Protein AF-A0A1I3QNR9-F1 (afdb_monomer)

Solvent-accessible surface area (backbone atoms only — not comparable to full-atom values): 9674 Å² total; per-residue (Å²): 134,55,74,65,60,53,55,52,53,51,50,52,41,23,50,50,16,34,53,52,45,51,54,49,52,55,48,51,55,48,36,65,74,70,59,62,66,66,67,66,49,54,52,50,51,50,49,49,50,51,53,52,49,49,52,54,50,52,52,32,43,72,73,54,79,55,57,89,56,69,65,58,60,53,37,25,52,48,22,31,51,53,28,60,76,66,42,42,66,57,51,53,50,51,51,51,49,53,53,49,51,51,53,49,51,52,51,51,50,53,49,48,50,41,58,68,50,52,50,55,52,53,50,52,52,50,52,53,52,51,53,51,52,49,52,50,49,64,59,47,52,59,54,53,56,66,48,45,63,60,54,62,69,47,47,65,58,56,54,52,51,52,56,50,53,52,52,51,52,51,53,50,56,54,58,66,73,76,112

InterPro domains:
  IPR019074 Spore cortex biosynthesis protein, YabQ [PF09578] (10-88)
  IPR019074 Spore cortex biosynthesis protein, YabQ [TIGR02893] (3-89)

pLDDT: mean 79.52, std 7.7, range [51.72, 92.0]

Foldseek 3Di:
DDPVVVVVLLVVLLVVLLVLLLVVLLVVLVCVVVVDDDPVVVVVVVVSVVVVVVSLQVSCCVPPNNDDDVVSVVSSVVSNVCCVVPVSVVSNVVSVVVVVVVVVVVVVVVVCCCVVPVVVVVVVVVVVVVVVVVVVCVVVVVVVVVCVVVVVVCVVVVVVVVVVVVVVVVVVVVVVVVD

Organism: NCBI:txid46223

Structure (mmCIF, N/CA/C/O backbone):
data_AF-A0A1I3QNR9-F1
#
_entry.id   AF-A0A1I3QNR9-F1
#
loop_
_atom_site.group_PDB
_atom_site.id
_atom_site.type_symbol
_atom_site.label_atom_id
_atom_site.label_alt_id
_atom_site.label_comp_id
_atom_site.label_asym_id
_atom_site.label_entity_id
_atom_site.label_seq_id
_atom_site.pdbx_PDB_ins_code
_atom_site.Cartn_x
_atom_site.Cartn_y
_atom_site.Cartn_z
_atom_site.occupancy
_atom_site.B_iso_or_equiv
_atom_site.auth_seq_id
_atom_site.auth_comp_id
_atom_site.auth_asym_id
_atom_site.auth_atom_id
_atom_site.pdbx_PDB_model_num
ATOM 1 N N . MET A 1 1 ? -24.776 -11.406 36.601 1.00 54.59 1 MET A N 1
ATOM 2 C CA . MET A 1 1 ? -23.542 -10.922 35.942 1.00 54.59 1 MET A CA 1
ATOM 3 C C . MET A 1 1 ? -22.529 -10.602 37.026 1.00 54.59 1 MET A C 1
ATOM 5 O O . MET A 1 1 ? -22.859 -9.830 37.917 1.00 54.59 1 MET A O 1
ATOM 9 N N . THR A 1 2 ? -21.358 -11.239 37.019 1.00 74.44 2 THR A N 1
ATOM 10 C CA . THR A 1 2 ? -20.273 -10.960 37.978 1.00 74.44 2 THR A CA 1
ATOM 11 C C . THR A 1 2 ? -19.532 -9.680 37.569 1.00 74.44 2 THR A C 1
ATOM 13 O O . THR A 1 2 ? -19.451 -9.369 36.379 1.00 74.44 2 THR A O 1
ATOM 16 N N . LEU A 1 3 ? -18.963 -8.931 38.521 1.00 76.56 3 LEU A N 1
ATOM 17 C CA . LEU A 1 3 ? -18.209 -7.690 38.240 1.00 76.56 3 LEU A CA 1
ATOM 18 C C . LEU A 1 3 ? -17.094 -7.891 37.199 1.00 76.56 3 LEU A C 1
ATOM 20 O O . LEU A 1 3 ? -16.847 -7.021 36.368 1.00 76.56 3 LEU A O 1
ATOM 24 N N . GLN A 1 4 ? -16.479 -9.075 37.189 1.00 76.06 4 GLN A N 1
ATOM 25 C CA . GLN A 1 4 ? -15.468 -9.459 36.204 1.00 76.06 4 GLN A CA 1
ATOM 26 C C . GLN A 1 4 ? -16.019 -9.480 34.773 1.00 76.06 4 GLN A C 1
ATOM 28 O O . GLN A 1 4 ? -15.393 -8.929 33.871 1.00 76.06 4 GLN A O 1
ATOM 33 N N . THR A 1 5 ? -17.211 -10.053 34.558 1.00 76.62 5 THR A N 1
ATOM 34 C CA . THR A 1 5 ? -17.843 -10.057 33.227 1.00 76.62 5 THR A CA 1
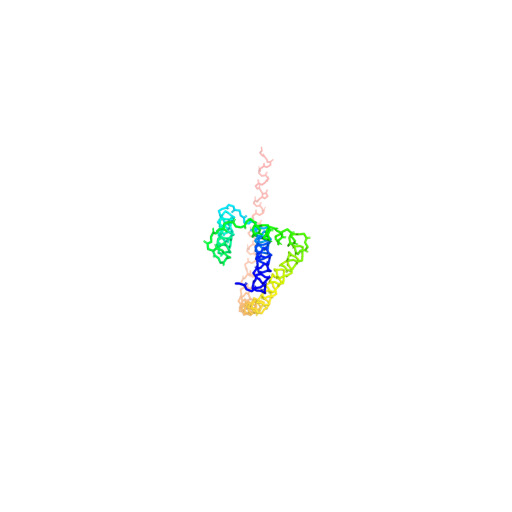ATOM 35 C C . THR A 1 5 ? -18.171 -8.645 32.746 1.00 76.62 5 THR A C 1
ATOM 37 O O . THR A 1 5 ? -17.913 -8.333 31.587 1.00 76.62 5 THR A O 1
ATOM 40 N N . GLN A 1 6 ? -18.634 -7.754 33.632 1.00 76.19 6 GLN A N 1
ATOM 41 C CA . GLN A 1 6 ? -18.867 -6.348 33.283 1.00 76.19 6 GLN A CA 1
ATOM 42 C C . GLN A 1 6 ? -17.576 -5.616 32.902 1.00 76.19 6 GLN A C 1
ATOM 44 O O . GLN A 1 6 ? -17.532 -4.977 31.850 1.00 76.19 6 GLN A O 1
ATOM 49 N N . ALA A 1 7 ? -16.512 -5.749 33.697 1.00 79.31 7 ALA A N 1
ATOM 50 C CA . ALA A 1 7 ? -15.222 -5.136 33.385 1.00 79.31 7 ALA A CA 1
ATOM 51 C C . ALA A 1 7 ? -14.676 -5.622 32.031 1.00 79.31 7 ALA A C 1
ATOM 53 O O . ALA A 1 7 ? -14.253 -4.817 31.202 1.00 79.31 7 ALA A O 1
ATOM 54 N N . PHE A 1 8 ? -14.772 -6.927 31.761 1.00 81.69 8 PHE A N 1
ATOM 55 C CA . PHE A 1 8 ? -14.333 -7.507 30.494 1.00 81.69 8 PHE A CA 1
ATOM 56 C C . PHE A 1 8 ? -15.155 -6.997 29.303 1.00 81.69 8 PHE A C 1
ATOM 58 O O . PHE A 1 8 ? -14.591 -6.611 28.281 1.00 81.69 8 PHE A O 1
ATOM 65 N N . THR A 1 9 ? -16.485 -6.913 29.444 1.00 79.69 9 THR A N 1
ATOM 66 C CA . THR A 1 9 ? -17.346 -6.341 28.395 1.00 79.69 9 THR A CA 1
ATOM 67 C C . THR A 1 9 ? -17.015 -4.877 28.104 1.00 79.69 9 THR A C 1
ATOM 69 O O . THR A 1 9 ? -17.019 -4.472 26.945 1.00 79.69 9 THR A O 1
ATOM 72 N N . MET A 1 10 ? -16.659 -4.095 29.126 1.00 77.12 10 MET A N 1
ATOM 73 C CA . MET A 1 10 ? -16.315 -2.681 28.973 1.00 77.12 10 MET A CA 1
ATOM 74 C C . MET A 1 10 ? -14.981 -2.493 28.235 1.00 77.12 10 MET A C 1
ATOM 76 O O . MET A 1 10 ? -14.880 -1.645 27.350 1.00 77.12 10 MET A O 1
ATOM 80 N N . ILE A 1 11 ? -13.984 -3.335 28.532 1.00 82.38 11 ILE A N 1
ATOM 81 C CA . ILE A 1 11 ? -12.702 -3.358 27.810 1.00 82.38 11 ILE A CA 1
ATOM 82 C C . ILE A 1 11 ? -12.911 -3.777 26.351 1.00 82.38 11 ILE A C 1
ATOM 84 O O . ILE A 1 11 ? -12.378 -3.135 25.450 1.00 82.38 11 ILE A O 1
ATOM 88 N N . LEU A 1 12 ? -13.725 -4.806 26.094 1.00 80.94 12 LEU A N 1
ATOM 89 C CA . LEU A 1 12 ? -14.055 -5.231 24.730 1.00 80.94 12 LEU A CA 1
ATOM 90 C C . LEU A 1 12 ? -14.741 -4.118 23.928 1.00 80.94 12 LEU A C 1
ATOM 92 O O . LEU A 1 12 ? -14.395 -3.899 22.768 1.00 80.94 12 LEU A O 1
ATOM 96 N N . MET A 1 13 ? -15.672 -3.384 24.545 1.00 80.12 13 MET A N 1
ATOM 97 C CA . MET A 1 13 ? -16.320 -2.225 23.922 1.00 80.12 13 MET A CA 1
ATOM 98 C C . MET A 1 13 ? -15.307 -1.131 23.580 1.00 80.12 13 MET A C 1
ATOM 100 O O . MET A 1 13 ? -15.318 -0.617 22.463 1.00 80.12 13 MET A O 1
ATOM 104 N N . PHE A 1 14 ? -14.388 -0.826 24.496 1.00 79.94 14 PHE A N 1
ATOM 105 C CA . PHE A 1 14 ? -13.308 0.123 24.245 1.00 79.94 14 PHE A CA 1
ATOM 106 C C . PHE A 1 14 ? -12.425 -0.339 23.075 1.00 79.94 14 PHE A C 1
ATOM 108 O O . PHE A 1 14 ? -12.281 0.396 22.100 1.00 79.94 14 PHE A O 1
ATOM 115 N N . CYS A 1 15 ? -11.931 -1.584 23.097 1.00 82.88 15 CYS A N 1
ATOM 116 C CA . CYS A 1 15 ? -11.123 -2.184 22.028 1.00 82.88 15 CYS A CA 1
ATOM 117 C C . CYS A 1 15 ? -11.838 -2.227 20.669 1.00 82.88 15 CYS A C 1
ATOM 119 O O . CYS A 1 15 ? -11.192 -2.059 19.635 1.00 82.88 15 CYS A O 1
ATOM 121 N N . SER A 1 16 ? -13.160 -2.407 20.646 1.00 78.75 16 SER A N 1
ATOM 122 C CA . SER A 1 16 ? -13.942 -2.358 19.405 1.00 78.75 16 SER A CA 1
ATOM 123 C C . SER A 1 16 ? -13.875 -0.982 18.726 1.00 78.75 16 SER A C 1
ATOM 125 O O . SER A 1 16 ? -13.789 -0.908 17.500 1.00 78.75 16 SER A O 1
ATOM 127 N N . GLY A 1 17 ? -13.793 0.099 19.513 1.00 81.06 17 GLY A N 1
ATOM 128 C CA . GLY A 1 17 ? -13.539 1.450 19.012 1.00 81.06 17 GLY A CA 1
ATOM 129 C C . GLY A 1 17 ? -12.153 1.591 18.370 1.00 81.06 17 GLY A C 1
ATOM 130 O O . GLY A 1 17 ? -12.033 2.209 17.315 1.00 81.06 17 GLY A O 1
ATOM 131 N N . PHE A 1 18 ? -11.119 0.947 18.930 1.00 80.81 18 PHE A N 1
ATOM 132 C CA . PHE A 1 18 ? -9.781 0.908 18.308 1.00 80.81 18 PHE A CA 1
ATOM 133 C C . PHE A 1 18 ? -9.797 0.157 16.980 1.00 80.81 18 PHE A C 1
ATOM 135 O O . PHE A 1 18 ? -9.211 0.622 16.007 1.00 80.81 18 PHE A O 1
ATOM 142 N N . LEU A 1 19 ? -10.476 -0.992 16.926 1.00 81.19 19 LEU A N 1
ATOM 143 C CA . LEU A 1 19 ? -10.614 -1.785 15.702 1.00 81.19 19 LEU A CA 1
ATOM 144 C C . LEU A 1 19 ? -11.296 -0.986 14.586 1.00 81.19 19 LEU A C 1
ATOM 146 O O . LEU A 1 19 ? -10.800 -0.975 13.461 1.00 81.19 19 LEU A O 1
ATOM 150 N N . LEU A 1 20 ? -12.382 -0.275 14.901 1.00 82.56 20 LEU A N 1
ATOM 151 C CA . LEU A 1 20 ? -13.062 0.607 13.948 1.00 82.56 20 LEU A CA 1
ATOM 152 C C . LEU A 1 20 ? -12.139 1.721 13.437 1.00 82.56 20 LEU A C 1
ATOM 154 O O . LEU A 1 20 ? -12.054 1.933 12.227 1.00 82.56 20 LEU A O 1
ATOM 158 N N . GLY A 1 21 ? -11.407 2.386 14.337 1.00 81.94 21 GLY A N 1
ATOM 159 C CA . GLY A 1 21 ? -10.441 3.425 13.968 1.00 81.94 21 GLY A CA 1
ATOM 160 C C . GLY A 1 21 ? -9.313 2.897 13.076 1.00 81.94 21 GLY A C 1
ATOM 161 O O . GLY A 1 21 ? -8.961 3.525 12.079 1.00 81.94 21 GLY A O 1
ATOM 162 N N . MET A 1 22 ? -8.802 1.700 13.371 1.00 79.38 22 MET A N 1
ATOM 163 C CA . MET A 1 22 ? -7.757 1.045 12.580 1.00 79.38 22 MET A CA 1
ATOM 164 C C . MET A 1 22 ? -8.223 0.702 11.162 1.00 79.38 22 MET A C 1
ATOM 166 O O . MET A 1 22 ? -7.485 0.917 10.199 1.00 79.38 22 MET A O 1
ATOM 170 N N . ILE A 1 23 ? -9.452 0.199 11.020 1.00 80.75 23 ILE A N 1
ATOM 171 C CA . ILE A 1 23 ? -10.053 -0.097 9.712 1.00 80.75 23 ILE A CA 1
ATOM 172 C C . ILE A 1 23 ? -10.232 1.195 8.901 1.00 80.75 23 ILE A C 1
ATOM 174 O O . ILE A 1 23 ? -9.919 1.215 7.708 1.00 80.75 23 ILE A O 1
ATOM 178 N N . LEU A 1 24 ? -10.680 2.281 9.542 1.00 80.25 24 LEU A N 1
ATOM 179 C CA . LEU A 1 24 ? -10.823 3.587 8.897 1.00 80.25 24 LEU A CA 1
ATOM 180 C C . LEU A 1 24 ? -9.493 4.158 8.409 1.00 80.25 24 LEU A C 1
ATOM 182 O O . LEU A 1 24 ? -9.415 4.592 7.261 1.00 80.25 24 LEU A O 1
ATOM 186 N N . ASP A 1 25 ? -8.457 4.160 9.247 1.00 81.62 25 ASP A N 1
ATOM 187 C CA . ASP A 1 25 ? -7.143 4.692 8.870 1.00 81.62 25 ASP A CA 1
ATOM 188 C C . ASP A 1 25 ? -6.522 3.881 7.730 1.00 81.62 25 ASP A C 1
ATOM 190 O O . ASP A 1 25 ? -6.025 4.453 6.757 1.00 81.62 25 ASP A O 1
ATOM 194 N N . ALA A 1 26 ? -6.609 2.547 7.794 1.00 78.06 26 ALA A N 1
ATOM 195 C CA . ALA A 1 26 ? -6.137 1.684 6.717 1.00 78.06 26 ALA A CA 1
ATOM 196 C C . ALA A 1 26 ? -6.842 1.991 5.395 1.00 78.06 26 ALA A C 1
ATOM 198 O O . ALA A 1 26 ? -6.195 2.089 4.351 1.00 78.06 26 ALA A O 1
ATOM 199 N N . TYR A 1 27 ? -8.156 2.200 5.443 1.00 78.56 27 TYR A N 1
ATOM 200 C CA . TYR A 1 27 ? -8.933 2.597 4.281 1.00 78.56 27 TYR A CA 1
ATOM 201 C C . TYR A 1 27 ? -8.543 3.985 3.750 1.00 78.56 27 TYR A C 1
ATOM 203 O O . TYR A 1 27 ? -8.383 4.145 2.537 1.00 78.56 27 TYR A O 1
ATOM 211 N N . GLN A 1 28 ? -8.363 4.981 4.621 1.00 78.75 28 GLN A N 1
ATOM 212 C CA . GLN A 1 28 ? -7.974 6.334 4.213 1.00 78.75 28 GLN A CA 1
ATOM 213 C C . GLN A 1 28 ? -6.611 6.349 3.512 1.00 78.75 28 GLN A C 1
ATOM 215 O O . GLN A 1 28 ? -6.482 6.952 2.443 1.00 78.75 28 GLN A O 1
ATOM 220 N N . GLU A 1 29 ? -5.623 5.629 4.047 1.00 78.81 29 GLU A N 1
ATOM 221 C CA . GLU A 1 29 ? -4.306 5.490 3.417 1.00 78.81 29 GLU A CA 1
ATOM 222 C C . GLU A 1 29 ? -4.398 4.756 2.067 1.00 78.81 29 GLU A C 1
ATOM 224 O O . GLU A 1 29 ? -3.755 5.160 1.090 1.00 78.81 29 GLU A O 1
ATOM 229 N N . LEU A 1 30 ? -5.246 3.722 1.965 1.00 78.38 30 LEU A N 1
ATOM 230 C CA . LEU A 1 30 ? -5.507 3.019 0.703 1.00 78.38 30 LEU A CA 1
ATOM 231 C C . LEU A 1 30 ? -6.122 3.964 -0.339 1.00 78.38 30 LEU A C 1
ATOM 233 O O . LEU A 1 30 ? -5.652 4.047 -1.476 1.00 78.38 30 LEU A O 1
ATOM 237 N N . LYS A 1 31 ? -7.149 4.722 0.057 1.00 80.38 31 LYS A N 1
ATOM 238 C CA . LYS A 1 31 ? -7.828 5.710 -0.785 1.00 80.38 31 LYS A CA 1
ATOM 239 C C . LYS A 1 31 ? -6.854 6.777 -1.280 1.00 80.38 31 LYS A C 1
ATOM 241 O O . LYS A 1 31 ? -6.883 7.109 -2.468 1.00 80.38 31 LYS A O 1
ATOM 246 N N . ALA A 1 32 ? -5.988 7.285 -0.401 1.00 77.19 32 ALA A N 1
ATOM 247 C CA . ALA A 1 32 ? -4.989 8.293 -0.737 1.00 77.19 32 ALA A CA 1
ATOM 248 C C . ALA A 1 32 ? -3.964 7.773 -1.759 1.00 77.19 32 ALA A C 1
ATOM 250 O O . ALA A 1 32 ? -3.689 8.459 -2.746 1.00 77.19 32 ALA A O 1
ATOM 251 N N . ARG A 1 33 ? -3.443 6.548 -1.582 1.00 73.25 33 ARG A N 1
ATOM 252 C CA . ARG A 1 33 ? -2.468 5.954 -2.517 1.00 73.25 33 ARG A CA 1
ATOM 253 C C . ARG A 1 33 ? -3.068 5.580 -3.864 1.00 73.25 33 ARG A C 1
ATOM 255 O O . ARG A 1 33 ? -2.528 5.961 -4.898 1.00 73.25 33 ARG A O 1
ATOM 262 N N . PHE A 1 34 ? -4.178 4.846 -3.863 1.00 76.06 34 PHE A N 1
ATOM 263 C CA . PHE A 1 34 ? -4.797 4.345 -5.094 1.00 76.06 34 PHE A CA 1
ATOM 264 C C . PHE A 1 34 ? -5.646 5.401 -5.808 1.00 76.06 34 PHE A C 1
ATOM 266 O O . PHE A 1 34 ? -6.204 5.122 -6.868 1.00 76.06 34 PHE A O 1
ATOM 273 N N . ARG A 1 35 ? -5.744 6.619 -5.248 1.00 76.81 35 ARG A N 1
ATOM 274 C CA . ARG A 1 35 ? -6.583 7.716 -5.754 1.00 76.81 35 ARG A CA 1
ATOM 275 C C . ARG A 1 35 ? -8.003 7.235 -6.063 1.00 76.81 35 ARG A C 1
ATOM 277 O O . ARG A 1 35 ? -8.579 7.615 -7.083 1.00 76.81 35 ARG A O 1
ATOM 284 N N . LEU A 1 36 ? -8.551 6.392 -5.185 1.00 74.88 36 LEU A N 1
ATOM 285 C CA . LEU A 1 36 ? -9.898 5.852 -5.345 1.00 74.88 36 LEU A CA 1
ATOM 286 C C . LEU A 1 36 ? -10.888 7.025 -5.372 1.00 74.88 36 LEU A C 1
ATOM 288 O O . LEU A 1 36 ? -10.930 7.839 -4.445 1.00 74.88 36 LEU A O 1
ATOM 292 N N . LYS A 1 37 ? -11.657 7.137 -6.457 1.00 80.50 37 LYS A N 1
ATOM 293 C CA . LYS A 1 37 ? -12.659 8.189 -6.676 1.00 80.50 37 LYS A CA 1
ATOM 294 C C . LYS A 1 37 ? -13.985 7.571 -7.112 1.00 80.50 37 LYS A C 1
ATOM 296 O O . LYS A 1 37 ? -14.006 6.526 -7.754 1.00 80.50 37 LYS A O 1
ATOM 301 N N . GLY A 1 38 ? -15.084 8.251 -6.789 1.00 81.69 38 GLY A N 1
ATOM 302 C CA . GLY A 1 38 ? -16.430 7.865 -7.212 1.00 81.69 38 GLY A CA 1
ATOM 303 C C . GLY A 1 38 ? -17.024 6.724 -6.385 1.00 81.69 38 GLY A C 1
ATOM 304 O O . GLY A 1 38 ? -16.888 6.698 -5.164 1.00 81.69 38 GLY A O 1
ATOM 305 N N . TRP A 1 39 ? -17.681 5.784 -7.066 1.00 80.94 39 TRP A N 1
ATOM 306 C CA . TRP A 1 39 ? -18.530 4.749 -6.467 1.00 80.94 39 TRP A CA 1
ATOM 307 C C . TRP A 1 39 ? -17.820 3.841 -5.460 1.00 80.94 39 TRP A C 1
ATOM 309 O O . TRP A 1 39 ? -18.425 3.458 -4.465 1.00 80.94 39 TRP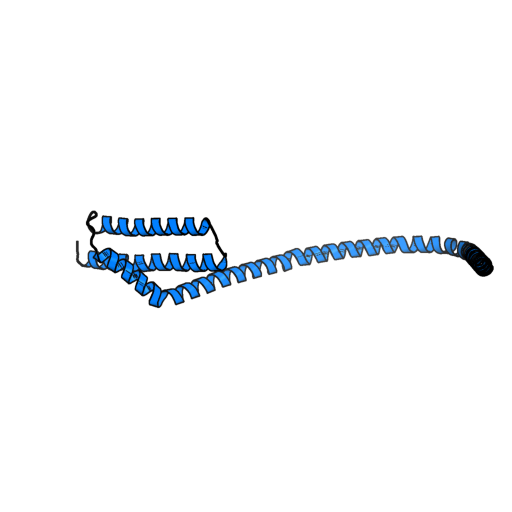 A O 1
ATOM 319 N N . THR A 1 40 ? -16.537 3.530 -5.662 1.00 80.75 40 THR A N 1
ATOM 320 C CA . THR A 1 40 ? -15.771 2.687 -4.728 1.00 80.75 40 THR A CA 1
ATOM 321 C C . THR A 1 40 ? -15.670 3.320 -3.343 1.00 80.75 40 THR A C 1
ATOM 323 O O . THR A 1 40 ? -15.760 2.619 -2.341 1.00 80.75 40 THR A O 1
ATOM 326 N N . VAL A 1 41 ? -15.524 4.649 -3.278 1.00 83.94 41 VAL A N 1
ATOM 327 C CA . VAL A 1 41 ? -15.437 5.364 -1.999 1.00 83.94 41 VAL A CA 1
ATOM 328 C C . VAL A 1 41 ? -16.772 5.296 -1.269 1.00 83.94 41 VAL A C 1
ATOM 330 O O . VAL A 1 41 ? -16.795 5.013 -0.077 1.00 83.94 41 VAL A O 1
ATOM 333 N N . SER A 1 42 ? -17.870 5.505 -1.995 1.00 84.38 42 SER A N 1
ATOM 334 C CA . SER A 1 42 ? -19.227 5.434 -1.451 1.00 84.38 42 SER A CA 1
ATOM 335 C C . SER A 1 42 ? -19.609 4.021 -1.008 1.00 84.38 42 SER A C 1
ATOM 337 O O . SER A 1 42 ? -20.242 3.867 0.028 1.00 84.38 42 SER A O 1
ATOM 339 N N . LEU A 1 43 ? -19.201 2.984 -1.749 1.00 85.94 43 LEU A N 1
ATOM 340 C CA . LEU A 1 43 ? -19.459 1.591 -1.377 1.00 85.94 43 LEU A CA 1
ATOM 341 C C . LEU A 1 43 ? -18.759 1.225 -0.065 1.00 85.94 43 LEU A C 1
ATOM 343 O O . LEU A 1 43 ? -19.349 0.574 0.791 1.00 85.94 43 LEU A O 1
ATOM 347 N N . ILE A 1 44 ? -17.505 1.647 0.097 1.00 82.69 44 ILE A N 1
ATOM 348 C CA . ILE A 1 44 ? -16.736 1.352 1.307 1.00 82.69 44 ILE A CA 1
ATOM 349 C C . ILE A 1 44 ? -17.237 2.185 2.488 1.00 82.69 44 ILE A C 1
ATOM 351 O O . ILE A 1 44 ? -17.291 1.669 3.599 1.00 82.69 44 ILE A O 1
ATOM 355 N N . ASP A 1 45 ? -17.658 3.430 2.257 1.00 86.19 45 ASP A N 1
ATOM 356 C CA . ASP A 1 45 ? -18.293 4.249 3.293 1.00 86.19 45 ASP A CA 1
ATOM 357 C C . ASP A 1 45 ? -19.608 3.609 3.766 1.00 86.19 45 ASP A C 1
ATOM 359 O O . ASP A 1 45 ? -19.829 3.440 4.962 1.00 86.19 45 ASP A O 1
ATOM 363 N N . LEU A 1 46 ? -20.428 3.109 2.835 1.00 87.50 46 LEU A N 1
ATOM 364 C CA . LEU A 1 46 ? -21.630 2.343 3.164 1.00 87.50 46 LEU A CA 1
ATOM 365 C C . LEU A 1 46 ? -21.295 1.074 3.964 1.00 87.50 46 LEU A C 1
ATOM 367 O O . LEU A 1 46 ? -21.942 0.792 4.972 1.00 87.50 46 LEU A O 1
ATOM 371 N N . LEU A 1 47 ? -20.270 0.324 3.548 1.00 85.44 47 LEU A N 1
ATOM 372 C CA . LEU A 1 47 ? -19.822 -0.876 4.256 1.00 85.44 47 LEU A CA 1
ATOM 373 C C . LEU A 1 47 ? -19.356 -0.540 5.679 1.00 85.44 47 LEU A C 1
ATOM 375 O O . LEU A 1 47 ? -19.702 -1.246 6.624 1.00 85.44 47 LEU A O 1
ATOM 379 N N . TYR A 1 48 ? -18.613 0.556 5.841 1.00 82.88 48 TYR A N 1
ATOM 380 C CA . TYR A 1 48 ? -18.163 1.040 7.140 1.00 82.88 48 TYR A CA 1
ATOM 381 C C . TYR A 1 48 ? -19.347 1.389 8.045 1.00 82.88 48 TYR A C 1
ATOM 383 O O . TYR A 1 48 ? -19.391 0.950 9.193 1.00 82.88 48 TYR A O 1
ATOM 391 N N . TRP A 1 49 ? -20.340 2.110 7.522 1.00 86.31 49 TRP A N 1
ATOM 392 C CA . TRP A 1 49 ? -21.563 2.428 8.257 1.00 86.31 49 TRP A CA 1
ATOM 393 C C . TRP A 1 49 ? -22.332 1.173 8.676 1.00 86.31 49 TRP A C 1
ATOM 395 O O . TRP A 1 49 ? -22.778 1.099 9.819 1.00 86.31 49 TRP A O 1
ATOM 405 N N . ILE A 1 50 ? -22.434 0.165 7.803 1.00 87.19 50 ILE A N 1
ATOM 406 C CA . ILE A 1 50 ? -23.070 -1.121 8.125 1.00 87.19 50 ILE A CA 1
ATOM 407 C C . ILE A 1 50 ? -22.311 -1.838 9.242 1.00 87.19 50 ILE A C 1
ATOM 409 O O . ILE A 1 50 ? -22.933 -2.292 10.198 1.00 87.19 50 ILE A O 1
ATOM 413 N N . VAL A 1 51 ? -20.981 -1.923 9.159 1.00 84.31 51 VAL A N 1
ATOM 414 C CA . VAL A 1 51 ? -20.154 -2.562 10.195 1.00 84.31 51 VAL A CA 1
ATOM 415 C C . VAL A 1 51 ? -20.272 -1.816 11.520 1.00 84.31 51 VAL A C 1
ATOM 417 O O . VAL A 1 51 ? -20.434 -2.449 12.559 1.00 84.31 51 VAL A O 1
ATOM 420 N N . CYS A 1 52 ? -20.238 -0.484 11.495 1.00 82.06 52 CYS A N 1
ATOM 421 C CA . CYS A 1 52 ? -20.368 0.349 12.685 1.00 82.06 52 CYS A CA 1
ATOM 422 C C . CYS A 1 52 ? -21.750 0.169 13.334 1.00 82.06 52 CYS A C 1
ATOM 424 O O . CYS A 1 52 ? -21.844 -0.102 14.532 1.00 82.06 52 CYS A O 1
ATOM 426 N N . ALA A 1 53 ? -22.819 0.215 12.531 1.00 85.38 53 ALA A N 1
ATOM 427 C CA . ALA A 1 53 ? -24.180 -0.046 12.987 1.00 85.38 53 ALA A CA 1
ATOM 428 C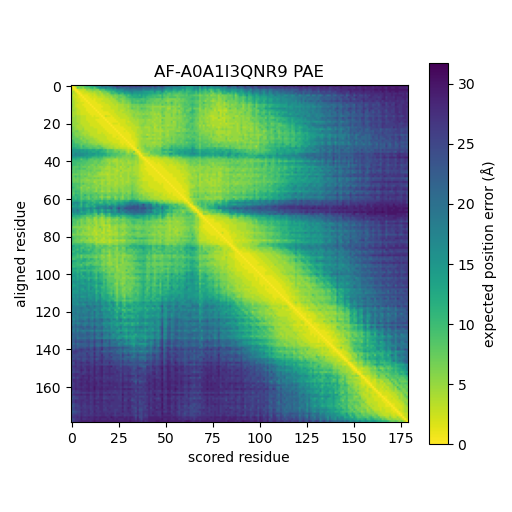 C . ALA A 1 53 ? -24.314 -1.461 13.559 1.00 85.38 53 ALA A C 1
ATOM 430 O O . ALA A 1 53 ? -24.833 -1.616 14.661 1.00 85.38 53 ALA A O 1
ATOM 431 N N . TRP A 1 54 ? -23.788 -2.477 12.868 1.00 84.88 54 TRP A N 1
ATOM 432 C CA . TRP A 1 54 ? -23.785 -3.865 13.328 1.00 84.88 54 TRP A CA 1
ATOM 433 C C . TRP A 1 54 ? -23.066 -4.014 14.669 1.00 84.88 54 TRP A C 1
ATOM 435 O O . TRP A 1 54 ? -23.593 -4.663 15.573 1.00 84.88 54 TRP A O 1
ATOM 445 N N . LEU A 1 55 ? -21.876 -3.425 14.819 1.00 81.12 55 LEU A N 1
ATOM 446 C CA . LEU A 1 55 ? -21.089 -3.479 16.054 1.00 81.12 55 LEU A CA 1
ATOM 447 C C . LEU A 1 55 ? -21.869 -2.881 17.224 1.00 81.12 55 LEU A C 1
ATOM 449 O O . LEU A 1 55 ? -22.018 -3.523 18.263 1.00 81.12 55 LEU A O 1
ATOM 453 N N . VAL A 1 56 ? -22.423 -1.684 17.028 1.00 76.62 56 VAL A N 1
ATOM 454 C CA . VAL A 1 56 ? -23.242 -0.995 18.031 1.00 76.62 56 VAL A CA 1
ATOM 455 C C . VAL A 1 56 ? -24.476 -1.826 18.393 1.00 76.62 56 VAL A C 1
ATOM 457 O O . VAL A 1 56 ? -24.753 -2.026 19.577 1.00 76.62 56 VAL A O 1
ATOM 460 N N . PHE A 1 57 ? -25.184 -2.375 17.402 1.00 80.38 57 PHE A N 1
ATOM 461 C CA . PHE A 1 57 ? -26.377 -3.201 17.622 1.00 80.38 57 PHE A CA 1
ATOM 462 C C . PHE A 1 57 ? -26.059 -4.513 18.347 1.00 80.38 57 PHE A C 1
ATOM 464 O O . PHE A 1 57 ? -26.775 -4.909 19.266 1.00 80.38 57 PHE A O 1
ATOM 471 N N . SER A 1 58 ? -24.960 -5.172 17.977 1.00 77.19 58 SER A N 1
ATOM 472 C CA . SER A 1 58 ? -24.512 -6.420 18.605 1.00 77.19 58 SER A CA 1
ATOM 473 C C . SER A 1 58 ? -24.161 -6.203 20.075 1.00 77.19 58 SER A C 1
ATOM 475 O O . SER A 1 58 ? -24.546 -6.994 20.935 1.00 77.19 58 SER A O 1
ATOM 477 N N . LEU A 1 59 ? -23.481 -5.096 20.382 1.00 69.50 59 LEU A N 1
ATOM 478 C CA . LEU A 1 59 ? -23.135 -4.719 21.752 1.00 69.50 59 LEU A CA 1
ATOM 479 C C . LEU A 1 59 ? -24.373 -4.356 22.587 1.00 69.50 59 LEU A C 1
ATOM 481 O O . LEU A 1 59 ? -24.443 -4.713 23.765 1.00 69.50 59 LEU A O 1
ATOM 485 N N . LEU A 1 60 ? -25.370 -3.704 21.981 1.00 72.31 60 LEU A N 1
ATOM 486 C CA . LEU A 1 60 ? -26.661 -3.407 22.616 1.00 72.31 60 LEU A CA 1
ATOM 487 C C . LEU A 1 60 ? -27.441 -4.678 22.973 1.00 72.31 60 LEU A C 1
ATOM 489 O O . LEU A 1 60 ? -27.956 -4.799 24.090 1.00 72.31 60 LEU A O 1
ATOM 493 N N . LEU A 1 61 ? -27.505 -5.634 22.043 1.00 71.69 61 LEU A N 1
ATOM 494 C CA . LEU A 1 61 ? -28.176 -6.916 22.255 1.00 71.69 61 LEU A CA 1
ATOM 495 C C . LEU A 1 61 ? -27.479 -7.741 23.341 1.00 71.69 61 LEU A C 1
ATOM 497 O O . LEU A 1 61 ? -28.148 -8.264 24.231 1.00 71.69 61 LEU A O 1
ATOM 501 N N . TRP A 1 62 ? -26.144 -7.805 23.315 1.00 66.50 62 TRP A N 1
ATOM 502 C CA . TRP A 1 62 ? -25.371 -8.611 24.260 1.00 66.50 62 TRP A CA 1
ATOM 503 C C . TRP A 1 62 ? -25.373 -8.048 25.686 1.00 66.50 62 TRP A C 1
ATOM 505 O O . TRP A 1 62 ? -25.409 -8.811 26.650 1.00 66.50 62 TRP A O 1
ATOM 515 N N . SER A 1 63 ? -25.356 -6.720 25.846 1.00 62.19 63 SER A N 1
ATOM 516 C CA . SER A 1 63 ? -25.271 -6.110 27.175 1.00 62.19 63 SER A CA 1
ATOM 517 C C . SER A 1 63 ? -26.580 -6.203 27.960 1.00 62.19 63 SER A C 1
ATOM 519 O O . SER A 1 63 ? -26.540 -6.479 29.157 1.00 62.19 63 SER A O 1
ATOM 521 N N . ASN A 1 64 ? -27.728 -5.910 27.340 1.00 61.47 64 ASN A N 1
ATOM 522 C CA . ASN A 1 64 ? -28.968 -5.663 28.091 1.00 61.47 64 ASN A CA 1
ATOM 523 C C . ASN A 1 64 ? -30.257 -5.960 27.305 1.00 61.47 64 ASN A C 1
ATOM 525 O O . ASN A 1 64 ? -31.259 -5.278 27.507 1.00 61.47 64 ASN A O 1
ATOM 529 N N . TRP A 1 65 ? -30.258 -6.952 26.405 1.00 64.56 65 TRP A N 1
ATOM 530 C CA . TRP A 1 65 ? -31.458 -7.302 25.623 1.00 64.56 65 TRP A CA 1
ATOM 531 C C . TRP A 1 65 ? -32.027 -6.119 24.806 1.00 64.56 65 TRP A C 1
ATOM 533 O O . TRP A 1 65 ? -33.220 -6.063 24.528 1.00 64.56 65 TRP A O 1
ATOM 543 N N . GLY A 1 66 ? -31.181 -5.154 24.415 1.00 56.75 66 GLY A N 1
ATOM 544 C CA . GLY A 1 66 ? -31.589 -4.022 23.576 1.00 56.75 66 GLY A CA 1
ATOM 545 C C . GLY A 1 66 ? -32.032 -2.745 24.304 1.00 56.75 66 GLY A C 1
ATOM 546 O O . GLY A 1 66 ? -32.435 -1.797 23.634 1.00 56.75 66 GLY A O 1
ATOM 547 N N . GLN A 1 67 ? -31.918 -2.640 25.636 1.00 61.91 67 GLN A N 1
ATOM 548 C CA . GLN A 1 67 ? -32.069 -1.333 26.297 1.00 61.91 67 GLN A CA 1
ATOM 549 C C . GLN A 1 67 ? -30.874 -0.420 25.980 1.00 61.91 67 GLN A C 1
ATOM 551 O O . GLN A 1 67 ? -29.728 -0.733 26.316 1.00 61.91 67 GLN A O 1
ATOM 556 N N . LEU A 1 68 ? -31.157 0.726 25.347 1.00 60.72 68 LEU A N 1
ATOM 557 C CA . LEU A 1 68 ? -30.176 1.749 24.976 1.00 60.72 68 LEU A CA 1
ATOM 558 C C . LEU A 1 68 ? -29.497 2.338 26.215 1.00 60.72 68 LEU A C 1
ATOM 560 O O . LEU A 1 68 ? -29.973 3.273 26.856 1.00 60.72 68 LEU A O 1
ATOM 564 N N . ARG A 1 69 ? -28.337 1.779 26.545 1.00 70.75 69 ARG A N 1
ATOM 565 C CA . ARG A 1 69 ? -27.461 2.263 27.604 1.00 70.75 69 ARG A CA 1
ATOM 566 C C . ARG A 1 69 ? -26.423 3.202 26.998 1.00 70.75 69 ARG A C 1
ATOM 568 O O . ARG A 1 69 ? -25.442 2.759 26.406 1.00 70.75 69 ARG A O 1
ATOM 575 N N . PHE A 1 70 ? -26.646 4.508 27.155 1.00 68.56 70 PHE A N 1
ATOM 576 C CA . PHE A 1 70 ? -25.811 5.584 26.595 1.00 68.56 70 PHE A CA 1
ATOM 577 C C . PHE A 1 70 ? -24.302 5.434 26.858 1.00 68.56 70 PHE A C 1
ATOM 579 O O . PHE A 1 70 ? -23.481 5.858 26.050 1.00 68.56 70 PHE A O 1
ATOM 586 N N . TYR A 1 71 ? -23.917 4.779 27.950 1.00 71.69 71 TYR A N 1
ATOM 587 C CA . TYR A 1 71 ? -22.520 4.543 28.313 1.00 71.69 71 TYR A CA 1
ATOM 588 C C . TYR A 1 71 ? -21.759 3.637 27.328 1.00 71.69 71 TYR A C 1
ATOM 590 O O . TYR A 1 71 ? -20.542 3.765 27.230 1.00 71.69 71 TYR A O 1
ATOM 598 N N . ILE A 1 72 ? -22.444 2.789 26.548 1.00 73.50 72 ILE A N 1
ATOM 599 C CA . ILE A 1 72 ? -21.809 1.976 25.493 1.00 73.50 72 ILE A CA 1
ATOM 600 C C . ILE A 1 72 ? -21.304 2.876 24.358 1.00 73.50 72 ILE A C 1
ATOM 602 O O . ILE A 1 72 ? -20.163 2.745 23.921 1.00 73.50 72 ILE A O 1
ATOM 606 N N . PHE A 1 73 ? -22.123 3.837 23.923 1.00 74.25 73 PHE A N 1
ATOM 607 C CA . PHE A 1 73 ? -21.718 4.816 22.912 1.00 74.25 73 PHE A CA 1
ATOM 608 C C . PHE A 1 73 ? -20.539 5.658 23.391 1.00 74.25 73 PHE A C 1
ATOM 610 O O . PHE A 1 73 ? -19.585 5.852 22.644 1.00 74.25 73 PHE A O 1
ATOM 617 N N . ILE A 1 74 ? -20.574 6.106 24.649 1.00 79.12 74 ILE A N 1
ATOM 618 C CA . ILE A 1 74 ? -19.478 6.879 25.243 1.00 79.12 74 ILE A CA 1
ATOM 619 C C . ILE A 1 74 ? -18.190 6.048 25.279 1.00 79.12 74 ILE A C 1
ATOM 621 O O . ILE A 1 74 ? -17.135 6.571 24.939 1.00 79.12 74 ILE A O 1
ATOM 625 N N . ALA A 1 75 ? -18.257 4.756 25.618 1.00 80.31 75 ALA A N 1
ATOM 626 C CA . ALA A 1 75 ? -17.086 3.879 25.639 1.00 80.31 75 ALA A CA 1
ATOM 627 C C . ALA A 1 75 ? -16.471 3.669 24.242 1.00 80.31 75 ALA A C 1
ATOM 629 O O . ALA A 1 75 ? -15.250 3.738 24.098 1.00 80.31 75 ALA A O 1
ATOM 630 N N . ILE A 1 76 ? -17.298 3.462 23.210 1.00 80.19 76 ILE A N 1
ATOM 631 C CA . ILE A 1 76 ? -16.832 3.312 21.820 1.00 80.19 76 ILE A CA 1
ATOM 632 C C . ILE A 1 76 ? -16.238 4.629 21.305 1.00 80.19 76 ILE A C 1
ATOM 634 O O . ILE A 1 76 ? -15.150 4.625 20.729 1.00 80.19 76 ILE A O 1
ATOM 638 N N . LEU A 1 77 ? -16.916 5.759 21.538 1.00 82.44 77 LEU A N 1
ATOM 639 C CA . LEU A 1 77 ? -16.427 7.083 21.143 1.00 82.44 77 LEU A CA 1
ATOM 640 C C . LE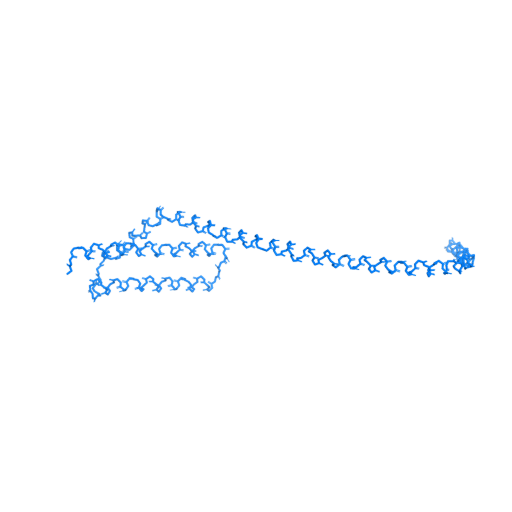U A 1 77 ? -15.128 7.442 21.867 1.00 82.44 77 LEU A C 1
ATOM 642 O O . LEU A 1 77 ? -14.207 7.955 21.238 1.00 82.44 77 LEU A O 1
ATOM 646 N N . ALA A 1 78 ? -15.017 7.127 23.158 1.00 85.00 78 ALA A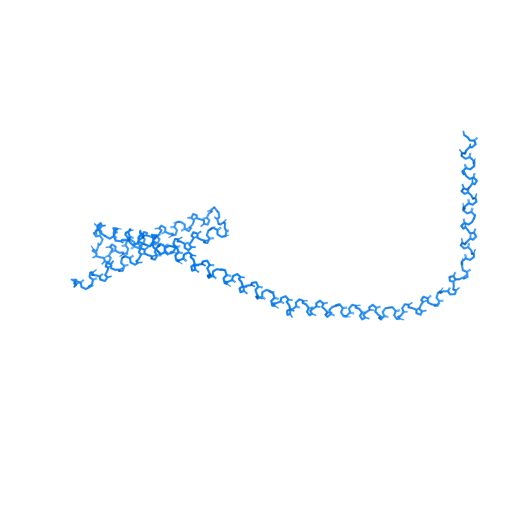 N 1
ATOM 647 C CA . ALA A 1 78 ? -13.783 7.306 23.913 1.00 85.00 78 ALA A CA 1
ATOM 648 C C . ALA A 1 78 ? -12.655 6.430 23.348 1.00 85.00 78 ALA A C 1
ATOM 650 O O . ALA A 1 78 ? -11.547 6.926 23.156 1.00 85.00 78 ALA A O 1
ATOM 651 N N . GLY A 1 79 ? -12.930 5.162 23.019 1.00 82.88 79 GLY A N 1
ATOM 652 C CA . GLY A 1 79 ? -11.962 4.273 22.369 1.00 82.88 79 GLY A CA 1
ATOM 653 C C . GLY A 1 79 ? -11.476 4.809 21.023 1.00 82.88 79 GLY A C 1
ATOM 654 O O . GLY A 1 79 ? -10.272 4.871 20.783 1.00 82.88 79 GLY A O 1
ATOM 655 N N . LEU A 1 80 ? -12.395 5.289 20.180 1.00 82.75 80 LEU A N 1
ATOM 656 C CA . LEU A 1 80 ? -12.063 5.950 18.914 1.00 82.75 80 LEU A CA 1
ATOM 657 C C . LEU A 1 80 ? -11.233 7.224 19.121 1.00 82.75 80 LEU A C 1
ATOM 659 O O . LEU A 1 80 ? -10.250 7.434 18.416 1.00 82.75 80 LEU A O 1
ATOM 663 N N . PHE A 1 81 ? -11.590 8.064 20.093 1.00 85.06 81 PHE A N 1
ATOM 664 C CA . PHE A 1 81 ? -10.859 9.297 20.389 1.00 85.06 81 PHE A CA 1
ATOM 665 C C . PHE A 1 81 ? -9.422 9.014 20.848 1.00 85.06 81 PHE A C 1
ATOM 667 O O . PHE A 1 81 ? -8.474 9.606 20.329 1.00 85.06 81 PHE A O 1
ATOM 674 N N . PHE A 1 82 ? -9.242 8.060 21.766 1.00 84.12 82 PHE A N 1
ATOM 675 C CA . PHE A 1 82 ? -7.914 7.627 22.207 1.00 84.12 82 PHE A CA 1
ATOM 676 C C . PHE A 1 82 ? -7.101 7.011 21.066 1.00 84.12 82 PHE A C 1
ATOM 678 O O . PHE A 1 82 ? -5.909 7.302 20.932 1.00 84.12 82 PHE A O 1
ATOM 685 N N . TYR A 1 83 ? -7.742 6.201 20.220 1.00 85.19 83 TYR A N 1
ATOM 686 C CA . TYR A 1 83 ? -7.11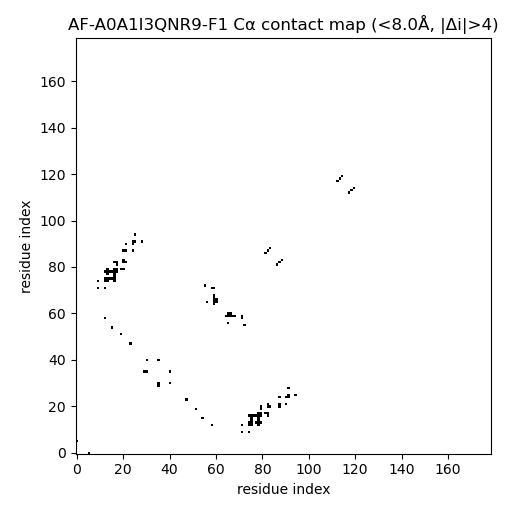6 5.655 19.022 1.00 85.19 83 TYR A CA 1
ATOM 687 C C . TYR A 1 83 ? -6.590 6.776 18.114 1.00 85.19 83 TYR A C 1
ATOM 689 O O . TYR A 1 83 ? -5.405 6.782 17.770 1.00 85.19 83 TYR A O 1
ATOM 697 N N . TYR A 1 84 ? -7.434 7.756 17.778 1.00 80.00 84 TYR A N 1
ATOM 698 C CA . TYR A 1 84 ? -7.062 8.848 16.880 1.00 80.00 84 TYR A CA 1
ATOM 699 C C . TYR A 1 84 ? -5.940 9.721 17.446 1.00 80.00 84 TYR A C 1
ATOM 701 O O . TYR A 1 84 ? -5.029 10.106 16.714 1.00 80.00 84 TYR A O 1
ATOM 709 N N . GLN A 1 85 ? -5.965 9.994 18.751 1.00 83.25 85 GLN A N 1
ATOM 710 C CA . GLN A 1 85 ? -4.987 10.877 19.377 1.00 83.25 85 GLN A CA 1
ATOM 711 C C . GLN A 1 85 ? -3.596 10.236 19.500 1.00 83.25 85 GLN A C 1
ATOM 713 O O . GLN A 1 85 ? -2.590 10.919 19.294 1.00 83.25 85 GLN A O 1
ATOM 718 N N . TRP A 1 86 ? -3.515 8.950 19.864 1.00 79.06 86 TRP A N 1
ATOM 719 C CA . TRP A 1 86 ? -2.239 8.298 20.205 1.00 79.06 86 TRP A CA 1
ATOM 720 C C . TRP A 1 86 ? -1.782 7.237 19.204 1.00 79.06 86 TRP A C 1
ATOM 722 O O . TRP A 1 86 ? -0.592 7.168 18.897 1.00 79.06 86 TRP A O 1
ATOM 732 N N . LEU A 1 87 ? -2.693 6.413 18.681 1.00 79.31 87 LEU A N 1
ATOM 733 C CA . LEU A 1 87 ? -2.335 5.249 17.864 1.00 79.31 87 LEU A CA 1
ATOM 734 C C . LEU A 1 87 ? -2.404 5.495 16.362 1.00 79.31 87 LEU A C 1
ATOM 736 O O . LEU A 1 87 ? -1.655 4.844 15.637 1.00 79.31 87 LEU A O 1
ATOM 740 N N . SER A 1 88 ? -3.211 6.447 15.893 1.00 79.25 88 SER A N 1
ATOM 741 C CA . SER A 1 88 ? -3.371 6.709 14.456 1.00 79.25 88 SER A CA 1
ATOM 742 C C . SER A 1 88 ? -2.025 6.928 13.752 1.00 79.25 88 SER A C 1
ATOM 744 O O . SER A 1 88 ? -1.724 6.274 12.755 1.00 79.25 88 SER A O 1
ATOM 746 N N . LYS A 1 89 ? -1.127 7.737 14.336 1.00 80.44 89 LYS A N 1
ATOM 747 C CA . LYS A 1 89 ? 0.217 7.972 13.774 1.00 80.44 89 LYS A CA 1
ATOM 748 C C . LYS A 1 89 ? 1.046 6.690 13.652 1.00 80.44 89 LYS A C 1
ATOM 750 O O . LYS A 1 89 ? 1.692 6.480 12.626 1.00 80.44 89 LYS A O 1
ATOM 755 N N . LEU A 1 90 ? 1.026 5.839 14.680 1.00 80.50 90 LEU A N 1
ATOM 756 C CA . LEU A 1 90 ? 1.766 4.574 14.690 1.00 80.50 90 LEU A CA 1
ATOM 757 C C . LEU A 1 90 ? 1.199 3.599 13.659 1.00 80.50 90 LEU A C 1
ATOM 759 O O . LEU A 1 90 ? 1.954 3.015 12.886 1.00 80.50 90 LEU A O 1
ATOM 763 N N . VAL A 1 91 ? -0.125 3.461 13.612 1.00 79.75 91 VAL A N 1
ATOM 764 C CA . VAL A 1 91 ? -0.811 2.571 12.673 1.00 79.75 91 VAL A CA 1
ATOM 765 C C . VAL A 1 91 ? -0.549 3.006 11.236 1.00 79.75 91 VAL A C 1
ATOM 767 O O . VAL A 1 91 ? -0.121 2.186 10.426 1.00 79.75 91 VAL A O 1
ATOM 770 N N . ILE A 1 92 ? -0.701 4.295 10.925 1.00 79.00 92 ILE A N 1
ATOM 771 C CA . ILE A 1 92 ? -0.407 4.837 9.593 1.00 79.00 92 ILE A CA 1
ATOM 772 C C . ILE A 1 92 ? 1.054 4.576 9.210 1.00 79.00 92 ILE A C 1
ATOM 774 O O . ILE A 1 92 ? 1.341 4.182 8.076 1.00 79.00 92 ILE A O 1
ATOM 778 N N . GLN A 1 93 ? 1.995 4.747 10.142 1.00 82.31 93 GLN A N 1
ATOM 779 C CA . GLN A 1 93 ? 3.408 4.475 9.886 1.00 82.31 93 GLN A CA 1
ATOM 780 C C . GLN A 1 93 ? 3.665 2.987 9.606 1.00 82.31 93 GLN A C 1
ATOM 782 O O . GLN A 1 93 ? 4.363 2.671 8.641 1.00 82.31 93 GLN A O 1
ATOM 787 N N . ILE A 1 94 ? 3.074 2.077 10.384 1.00 81.75 94 ILE A N 1
ATOM 788 C CA . ILE A 1 94 ? 3.177 0.625 10.166 1.00 81.75 94 ILE A CA 1
ATOM 789 C C . ILE A 1 94 ? 2.604 0.254 8.800 1.00 81.75 94 ILE A C 1
ATOM 791 O O . ILE A 1 94 ? 3.276 -0.403 8.007 1.00 81.75 94 ILE A O 1
ATOM 795 N N . ILE A 1 95 ? 1.397 0.728 8.489 1.00 81.31 95 ILE A N 1
ATOM 796 C CA . ILE A 1 95 ? 0.736 0.496 7.203 1.00 81.31 95 ILE A CA 1
ATOM 797 C C . ILE A 1 95 ? 1.632 0.987 6.065 1.00 81.31 95 ILE A C 1
ATOM 799 O O . ILE A 1 95 ? 1.875 0.265 5.098 1.00 81.31 95 ILE A O 1
ATOM 803 N N . ARG A 1 96 ? 2.203 2.188 6.195 1.00 83.12 96 ARG A N 1
ATOM 804 C CA . ARG A 1 96 ? 3.110 2.749 5.194 1.00 83.12 96 ARG A CA 1
ATOM 805 C C . ARG A 1 96 ? 4.352 1.893 4.983 1.00 83.12 96 ARG A C 1
ATOM 807 O O . ARG A 1 96 ? 4.733 1.696 3.830 1.00 83.12 96 ARG A O 1
ATOM 814 N N . VAL A 1 97 ? 4.956 1.388 6.058 1.00 85.50 97 VAL A N 1
ATOM 815 C CA . VAL A 1 97 ? 6.107 0.478 5.990 1.00 85.50 97 VAL A CA 1
ATOM 816 C C . VAL A 1 97 ? 5.719 -0.820 5.290 1.00 85.50 97 VAL A C 1
ATOM 818 O O . VAL A 1 97 ? 6.395 -1.202 4.344 1.00 85.50 97 VAL A O 1
ATOM 821 N N . VAL A 1 98 ? 4.607 -1.451 5.677 1.00 82.88 98 VAL A N 1
ATOM 822 C CA . VAL A 1 98 ? 4.129 -2.703 5.069 1.00 82.88 98 VAL A CA 1
ATOM 823 C C . VAL A 1 98 ? 3.903 -2.535 3.568 1.00 82.88 98 VAL A C 1
ATOM 825 O O . VAL A 1 98 ? 4.439 -3.309 2.776 1.00 82.88 98 VAL A O 1
ATOM 828 N N . PHE A 1 99 ? 3.176 -1.495 3.155 1.00 83.12 99 PHE A N 1
ATOM 829 C CA . PHE A 1 99 ? 2.931 -1.236 1.735 1.00 83.12 99 PHE A CA 1
ATOM 830 C C . PHE A 1 99 ? 4.217 -0.951 0.963 1.00 83.12 99 PHE A C 1
ATOM 832 O O . PHE A 1 99 ? 4.416 -1.508 -0.115 1.00 83.12 99 PHE A O 1
ATOM 839 N N . ASN A 1 100 ? 5.112 -0.130 1.516 1.00 85.81 100 ASN A N 1
ATOM 840 C CA . ASN A 1 100 ? 6.390 0.148 0.870 1.00 85.81 100 ASN A CA 1
ATOM 841 C C . ASN A 1 100 ? 7.218 -1.136 0.733 1.00 85.81 100 ASN A C 1
ATOM 843 O O . ASN A 1 100 ? 7.776 -1.378 -0.332 1.00 85.81 100 ASN A O 1
ATOM 847 N N . SER A 1 101 ? 7.256 -1.986 1.761 1.00 83.44 101 SER A N 1
ATOM 848 C CA . SER A 1 101 ? 7.940 -3.279 1.706 1.00 83.44 101 SER A CA 1
ATOM 849 C C . SER A 1 101 ? 7.369 -4.185 0.617 1.00 83.44 101 SER A C 1
ATOM 851 O O . SER A 1 101 ? 8.140 -4.785 -0.127 1.00 83.44 101 SER A O 1
ATOM 853 N N . ILE A 1 102 ? 6.044 -4.242 0.457 1.00 86.81 102 ILE A N 1
ATOM 854 C CA . ILE A 1 102 ? 5.402 -5.000 -0.627 1.00 86.81 102 ILE A CA 1
ATOM 855 C C . ILE A 1 102 ? 5.803 -4.439 -1.999 1.00 86.81 102 ILE A C 1
ATOM 857 O O . ILE A 1 102 ? 6.187 -5.202 -2.884 1.00 86.81 102 ILE A O 1
ATOM 861 N N . GLU A 1 103 ? 5.767 -3.116 -2.186 1.00 88.31 103 GLU A N 1
ATOM 862 C CA . GLU A 1 103 ? 6.195 -2.485 -3.441 1.00 88.31 103 GLU A CA 1
ATOM 863 C C . GLU A 1 103 ? 7.670 -2.759 -3.752 1.00 88.31 103 GLU A C 1
ATOM 865 O O . GLU A 1 103 ? 8.014 -3.048 -4.902 1.00 88.31 103 GLU A O 1
ATOM 870 N N . TYR A 1 104 ? 8.540 -2.691 -2.742 1.00 89.31 104 TYR A N 1
ATOM 871 C CA . TYR A 1 104 ? 9.943 -3.057 -2.890 1.00 89.31 104 TYR A CA 1
ATOM 872 C C . TYR A 1 104 ? 10.064 -4.515 -3.321 1.00 89.31 104 TYR A C 1
ATOM 874 O O . TYR A 1 104 ? 10.675 -4.775 -4.354 1.00 89.31 104 TYR A O 1
ATOM 882 N N . LEU A 1 105 ? 9.437 -5.452 -2.608 1.00 88.69 105 LEU A N 1
ATOM 883 C CA . LEU A 1 105 ? 9.474 -6.876 -2.946 1.00 88.69 105 LEU A CA 1
ATOM 884 C C . LEU A 1 105 ? 9.003 -7.141 -4.380 1.00 88.69 105 LEU A C 1
ATOM 886 O O . LEU A 1 105 ? 9.684 -7.840 -5.125 1.00 88.69 105 LEU A O 1
ATOM 890 N N . LEU A 1 106 ? 7.898 -6.531 -4.810 1.00 90.62 106 LEU A N 1
ATOM 891 C CA . LEU A 1 106 ? 7.401 -6.670 -6.180 1.00 90.62 106 LEU A CA 1
ATOM 892 C C . LEU A 1 106 ? 8.395 -6.131 -7.215 1.00 90.62 106 LEU A C 1
ATOM 894 O O . LEU A 1 106 ? 8.658 -6.797 -8.216 1.00 90.62 106 LEU A O 1
ATOM 898 N N . ARG A 1 107 ? 8.990 -4.953 -6.983 1.00 90.38 107 ARG A N 1
ATOM 899 C CA . ARG A 1 107 ? 10.021 -4.400 -7.880 1.00 90.38 107 ARG A CA 1
ATOM 900 C C . ARG A 1 107 ? 11.256 -5.292 -7.934 1.00 90.38 107 ARG A C 1
ATOM 902 O O . ARG A 1 107 ? 11.787 -5.503 -9.021 1.00 90.38 107 ARG A O 1
ATOM 909 N N . TRP A 1 108 ? 11.678 -5.833 -6.794 1.00 90.56 108 TRP A N 1
ATOM 910 C CA . TRP A 1 108 ? 12.778 -6.790 -6.701 1.00 90.56 108 TRP A CA 1
ATOM 911 C C . TRP A 1 108 ? 12.480 -8.063 -7.497 1.00 90.56 108 TRP A C 1
ATOM 913 O O . TRP A 1 108 ? 13.306 -8.474 -8.305 1.00 90.56 108 TRP A O 1
ATOM 923 N N . ILE A 1 109 ? 11.281 -8.637 -7.363 1.00 89.31 109 ILE A N 1
ATOM 924 C CA . ILE A 1 109 ? 10.856 -9.816 -8.132 1.00 89.31 109 ILE A CA 1
ATOM 925 C C . ILE A 1 109 ? 10.837 -9.512 -9.633 1.00 89.31 109 ILE A C 1
ATOM 927 O O . ILE A 1 109 ? 11.396 -10.270 -10.420 1.00 89.31 109 ILE A O 1
ATOM 931 N N . ILE A 1 110 ? 10.248 -8.389 -10.050 1.00 89.62 110 ILE A N 1
ATOM 932 C CA . ILE A 1 110 ? 10.207 -7.995 -11.466 1.00 89.62 110 ILE A CA 1
ATOM 933 C C . ILE A 1 110 ? 11.624 -7.785 -12.014 1.00 89.62 110 ILE A C 1
ATOM 935 O O . ILE A 1 110 ? 11.911 -8.180 -13.146 1.00 89.62 110 ILE A O 1
ATOM 939 N N . ALA A 1 111 ? 12.519 -7.180 -11.229 1.00 88.56 111 ALA A N 1
ATOM 940 C CA . ALA A 1 111 ? 13.917 -7.004 -11.605 1.00 88.56 111 ALA A CA 1
ATOM 941 C C . ALA A 1 111 ? 14.637 -8.353 -11.744 1.00 88.56 111 ALA A C 1
ATOM 943 O O . ALA A 1 111 ? 15.343 -8.553 -12.731 1.00 88.56 111 ALA A O 1
ATOM 944 N N . LEU A 1 112 ? 14.405 -9.291 -10.820 1.00 88.00 112 LEU A N 1
ATOM 945 C CA . LEU A 1 112 ? 14.945 -10.648 -10.891 1.00 88.00 112 LEU A CA 1
ATOM 946 C C . LEU A 1 112 ? 14.437 -11.390 -12.124 1.00 88.00 112 LEU A C 1
ATOM 948 O O . LEU A 1 112 ? 15.245 -11.925 -12.871 1.00 88.00 112 LEU A O 1
ATOM 952 N N . VAL A 1 113 ? 13.132 -11.368 -12.400 1.00 89.75 113 VAL A N 1
ATOM 953 C CA . VAL A 1 113 ? 12.558 -12.000 -13.600 1.00 89.75 113 VAL A CA 1
ATOM 954 C C . VAL A 1 113 ? 13.125 -11.370 -14.871 1.00 89.75 113 VAL A C 1
ATOM 956 O O . VAL A 1 113 ? 13.477 -12.079 -15.811 1.00 89.75 113 VAL A O 1
ATOM 959 N N . ARG A 1 114 ? 13.280 -10.043 -14.914 1.00 86.25 114 ARG A N 1
ATOM 960 C CA . ARG A 1 114 ? 13.889 -9.359 -16.061 1.00 86.25 114 ARG A CA 1
ATOM 961 C C . ARG A 1 114 ? 15.352 -9.773 -16.247 1.00 86.25 114 ARG A C 1
ATOM 963 O O . ARG A 1 114 ? 15.757 -10.067 -17.365 1.00 86.25 114 ARG A O 1
ATOM 970 N N . LEU A 1 115 ? 16.140 -9.818 -15.178 1.00 87.00 115 LEU A N 1
ATOM 971 C CA . LEU A 1 115 ? 17.541 -10.227 -15.254 1.00 87.00 115 LEU A CA 1
ATOM 972 C C . LEU A 1 115 ? 17.676 -11.707 -15.645 1.00 87.00 115 LEU A C 1
ATOM 974 O O . LEU A 1 115 ? 18.501 -12.043 -16.487 1.00 87.00 115 LEU A O 1
ATOM 978 N N . LEU A 1 116 ? 16.845 -12.573 -15.067 1.00 87.12 116 LEU A N 1
ATOM 979 C CA . LEU A 1 116 ? 16.919 -14.022 -15.230 1.00 87.12 116 LEU A CA 1
ATOM 980 C C . LEU A 1 116 ? 16.318 -14.511 -16.550 1.00 87.12 116 LEU A C 1
ATOM 982 O O . LEU A 1 116 ? 16.780 -15.508 -17.082 1.00 87.12 116 LEU A O 1
ATOM 986 N N . VAL A 1 117 ? 15.281 -13.852 -17.071 1.00 87.69 117 VAL A N 1
ATOM 987 C CA . VAL A 1 117 ? 14.559 -14.317 -18.266 1.00 87.69 117 VAL A CA 1
ATOM 988 C C . VAL A 1 117 ? 14.855 -13.430 -19.464 1.00 87.69 117 VAL A C 1
ATOM 990 O O . VAL A 1 117 ? 15.268 -13.933 -20.501 1.00 87.69 117 VAL A O 1
ATOM 993 N N . TRP A 1 118 ? 14.690 -12.109 -19.343 1.00 86.12 118 TRP A N 1
ATOM 994 C CA . TRP A 1 118 ? 14.794 -11.207 -20.496 1.00 86.12 118 TRP A CA 1
ATOM 995 C C . TRP A 1 118 ? 16.228 -11.084 -21.019 1.00 86.12 118 TRP A C 1
ATOM 997 O O . TRP A 1 118 ? 16.457 -11.183 -22.224 1.00 86.12 118 TRP A O 1
ATOM 1007 N N . VAL A 1 119 ? 17.204 -10.901 -20.124 1.00 84.88 119 VAL A N 1
ATOM 1008 C CA . VAL A 1 119 ? 18.614 -10.759 -20.518 1.00 84.88 119 VAL A CA 1
ATOM 1009 C C . VAL A 1 119 ? 19.143 -11.999 -21.254 1.00 84.88 119 VAL A C 1
ATOM 1011 O O . VAL A 1 119 ? 19.666 -11.810 -22.354 1.00 84.88 119 VAL A O 1
ATOM 1014 N N . PRO A 1 120 ? 18.995 -13.247 -20.758 1.00 86.44 120 PRO A N 1
ATOM 1015 C CA . PRO A 1 120 ? 19.514 -14.411 -21.476 1.00 86.44 120 PRO A CA 1
ATOM 1016 C C . PRO A 1 120 ? 18.788 -14.689 -22.792 1.00 86.44 120 PRO A C 1
ATOM 1018 O O . PRO A 1 120 ? 19.418 -15.123 -23.751 1.00 86.44 120 PRO A O 1
ATOM 1021 N N . LEU A 1 121 ? 17.487 -14.402 -22.887 1.00 88.88 121 LEU A N 1
ATOM 1022 C CA . LEU A 1 121 ? 16.744 -14.570 -24.140 1.00 88.88 121 LEU A CA 1
ATOM 1023 C C . LEU A 1 121 ? 17.257 -13.617 -25.223 1.00 88.88 121 LEU A C 1
ATOM 1025 O O . LEU A 1 121 ? 17.531 -14.032 -26.349 1.00 88.88 121 LEU A O 1
ATOM 1029 N N . VAL A 1 122 ? 17.437 -12.339 -24.876 1.00 89.50 122 VAL A N 1
ATOM 1030 C CA . VAL A 1 122 ? 17.931 -11.329 -25.820 1.00 89.50 122 VAL A CA 1
ATOM 1031 C C . VAL A 1 122 ? 19.383 -11.598 -26.206 1.00 89.50 122 VAL A C 1
ATOM 1033 O O . VAL A 1 122 ? 19.731 -11.445 -27.381 1.00 89.50 122 VAL A O 1
ATOM 1036 N N . THR A 1 123 ? 20.235 -12.021 -25.265 1.00 86.25 123 THR A N 1
ATOM 1037 C CA . THR A 1 123 ? 21.613 -12.395 -25.602 1.00 86.25 123 THR A CA 1
ATOM 1038 C C . THR A 1 123 ? 21.621 -13.606 -26.527 1.00 86.25 123 THR A C 1
ATOM 1040 O O . THR A 1 123 ? 22.216 -13.502 -27.597 1.00 86.25 123 THR A O 1
ATOM 1043 N N . LEU A 1 124 ? 20.902 -14.690 -26.216 1.00 89.25 124 LEU A N 1
ATOM 1044 C CA . LEU A 1 124 ? 20.785 -15.869 -27.085 1.00 89.25 124 LEU A CA 1
ATOM 1045 C C . LEU A 1 124 ? 20.309 -15.508 -28.499 1.00 89.25 124 LEU A C 1
ATOM 1047 O O . LEU A 1 124 ? 20.950 -15.887 -29.480 1.00 89.25 124 LEU A O 1
ATOM 1051 N N . CYS A 1 125 ? 19.248 -14.707 -28.630 1.00 88.00 125 CYS A N 1
ATOM 1052 C CA . CYS A 1 125 ? 18.783 -14.233 -29.935 1.00 88.00 125 CYS A CA 1
ATOM 1053 C C . CYS A 1 125 ? 19.842 -13.395 -30.670 1.00 88.00 125 CYS A C 1
ATOM 1055 O O . CYS A 1 125 ? 20.006 -13.534 -31.884 1.00 88.00 125 CYS A O 1
ATOM 1057 N N . SER A 1 126 ? 20.577 -12.533 -29.960 1.00 85.06 126 SER A N 1
ATOM 1058 C CA . SER A 1 126 ? 21.659 -11.735 -30.548 1.00 85.06 126 SER A CA 1
ATOM 1059 C C . SER A 1 126 ? 22.808 -12.614 -31.047 1.00 85.06 126 SER A C 1
ATOM 1061 O O . SER A 1 126 ? 23.316 -12.387 -32.147 1.00 85.06 126 SER A O 1
ATOM 1063 N N . TRP A 1 127 ? 23.174 -13.650 -30.286 1.00 90.12 127 TRP A N 1
ATOM 1064 C CA . TRP A 1 127 ? 24.169 -14.644 -30.684 1.00 90.12 127 TRP A CA 1
ATOM 1065 C C . TRP A 1 127 ? 23.742 -15.368 -31.963 1.00 90.12 127 TRP A C 1
ATOM 1067 O O . TRP A 1 127 ? 24.500 -15.356 -32.930 1.00 90.12 127 TRP A O 1
ATOM 1077 N N . ILE A 1 128 ? 22.512 -15.893 -32.018 1.00 90.25 128 ILE A N 1
ATOM 1078 C CA . ILE A 1 128 ? 21.959 -16.575 -33.203 1.00 90.25 128 ILE A CA 1
ATOM 1079 C C . ILE A 1 128 ? 21.963 -15.651 -34.426 1.00 90.25 128 ILE A C 1
ATOM 1081 O O . ILE A 1 128 ? 22.443 -16.029 -35.496 1.00 90.25 128 ILE A O 1
ATOM 1085 N N . ARG A 1 129 ? 21.477 -14.412 -34.273 1.00 91.19 129 ARG A N 1
ATOM 1086 C CA . ARG A 1 129 ? 21.457 -13.416 -35.353 1.00 91.19 129 ARG A CA 1
ATOM 1087 C C . ARG A 1 129 ? 22.862 -13.114 -35.873 1.00 91.19 129 ARG A C 1
ATOM 1089 O O . ARG A 1 129 ? 23.063 -13.055 -37.083 1.00 91.19 129 ARG A O 1
ATOM 1096 N N . ASN A 1 130 ? 23.832 -12.910 -34.985 1.00 87.31 130 ASN A N 1
ATOM 1097 C CA . ASN A 1 130 ? 25.209 -12.623 -35.384 1.00 87.31 130 ASN A CA 1
ATOM 1098 C C . ASN A 1 130 ? 25.844 -13.819 -36.103 1.00 87.31 130 ASN A C 1
ATOM 1100 O O . ASN A 1 130 ? 26.516 -13.624 -37.114 1.00 87.31 130 ASN A O 1
ATOM 1104 N N . LEU A 1 131 ? 25.571 -15.041 -35.639 1.00 89.25 131 LEU A N 1
ATOM 1105 C CA . LEU A 1 131 ? 25.985 -16.285 -36.292 1.00 89.25 131 LEU A CA 1
ATOM 1106 C C . LEU A 1 131 ? 25.436 -16.365 -37.721 1.00 89.25 131 LEU A C 1
ATOM 1108 O O . LEU A 1 131 ? 26.195 -16.553 -38.671 1.00 89.25 131 LEU A O 1
ATOM 1112 N N . PHE A 1 132 ? 24.136 -16.113 -37.885 1.00 92.00 132 PHE A N 1
ATOM 1113 C CA . PHE A 1 132 ? 23.483 -16.065 -39.191 1.00 92.00 132 PHE A CA 1
ATOM 1114 C C . PHE A 1 132 ? 24.108 -15.006 -40.114 1.00 92.00 132 PHE A C 1
ATOM 1116 O O . PHE A 1 132 ? 24.435 -15.295 -41.262 1.00 92.00 132 PHE A O 1
ATOM 1123 N N . LEU A 1 133 ? 24.362 -13.794 -39.610 1.00 87.56 133 LEU A N 1
ATOM 1124 C CA . LEU A 1 133 ? 25.004 -12.730 -40.390 1.00 87.56 133 LEU A CA 1
ATOM 1125 C C . LEU A 1 133 ? 26.441 -13.078 -40.805 1.00 87.56 133 LEU A C 1
ATOM 1127 O O . LEU A 1 133 ? 26.856 -12.705 -41.904 1.00 87.56 133 LEU A O 1
ATOM 1131 N N . ILE A 1 134 ? 27.207 -13.768 -39.955 1.00 88.81 134 ILE A N 1
ATOM 1132 C CA . ILE A 1 134 ? 28.556 -14.243 -40.293 1.00 88.81 134 ILE A CA 1
ATOM 1133 C C . ILE A 1 134 ? 28.474 -15.279 -41.415 1.00 88.81 134 ILE A C 1
ATOM 1135 O O . ILE A 1 134 ? 29.195 -15.139 -42.403 1.00 88.81 134 ILE A O 1
ATOM 1139 N N . LEU A 1 135 ? 27.561 -16.248 -41.314 1.00 88.50 135 LEU A N 1
ATOM 1140 C CA . LEU A 1 135 ? 27.331 -17.252 -42.356 1.00 88.50 135 LEU A CA 1
ATOM 1141 C C . LEU A 1 135 ? 26.921 -16.602 -43.684 1.00 88.50 135 LEU A C 1
ATOM 1143 O O . LEU A 1 135 ? 27.550 -16.851 -44.712 1.00 88.50 135 LEU A O 1
ATOM 1147 N N . CYS A 1 136 ? 25.947 -15.687 -43.670 1.00 85.44 136 CYS A N 1
ATOM 1148 C CA . CYS A 1 136 ? 25.551 -14.942 -44.865 1.00 85.44 136 CYS A CA 1
ATOM 1149 C C . CYS A 1 136 ? 26.724 -14.156 -45.464 1.00 85.44 136 CYS A C 1
ATOM 1151 O O . CYS A 1 136 ? 26.939 -14.203 -46.672 1.00 85.44 136 CYS A O 1
ATOM 1153 N N . LYS A 1 137 ? 27.526 -13.460 -44.645 1.00 85.06 137 LYS A N 1
ATOM 1154 C CA . LYS A 1 137 ? 28.718 -12.739 -45.127 1.00 85.06 137 LYS A CA 1
ATOM 1155 C C . LYS A 1 137 ? 29.764 -13.684 -45.715 1.00 85.06 137 LYS A C 1
ATOM 1157 O O . LYS A 1 137 ? 30.383 -13.330 -46.717 1.00 85.06 137 LYS A O 1
ATOM 1162 N N . MET A 1 138 ? 29.961 -14.854 -45.114 1.00 85.62 138 MET A N 1
ATOM 1163 C CA . MET A 1 138 ? 30.890 -15.875 -45.596 1.00 85.62 138 MET A CA 1
ATOM 1164 C C . MET A 1 138 ? 30.494 -16.371 -46.990 1.00 85.62 138 MET A C 1
ATOM 1166 O O . MET A 1 138 ? 31.363 -16.512 -47.842 1.00 85.62 138 MET A O 1
ATOM 1170 N N . VAL A 1 139 ? 29.192 -16.531 -47.252 1.00 88.25 139 VAL A N 1
ATOM 1171 C CA . VAL A 1 139 ? 28.653 -16.926 -48.566 1.00 88.25 139 VAL A CA 1
ATOM 1172 C C . VAL A 1 139 ? 28.625 -15.762 -49.566 1.00 88.25 139 VAL A C 1
ATOM 1174 O O . VAL A 1 139 ? 28.945 -15.939 -50.739 1.00 88.25 139 VAL A O 1
ATOM 1177 N N . MET A 1 140 ? 28.282 -14.544 -49.137 1.00 81.12 140 MET A N 1
ATOM 1178 C CA . MET A 1 140 ? 28.180 -13.393 -50.045 1.00 81.12 140 MET A CA 1
ATOM 1179 C C . MET A 1 140 ? 29.538 -12.872 -50.527 1.00 81.12 140 MET A C 1
ATOM 1181 O O . MET A 1 140 ? 29.641 -12.386 -51.653 1.00 81.12 140 MET A O 1
ATOM 1185 N N . ARG A 1 141 ? 30.592 -12.951 -49.705 1.00 79.88 141 ARG A N 1
ATOM 1186 C CA . ARG A 1 141 ? 31.945 -12.500 -50.080 1.00 79.88 141 ARG A CA 1
ATOM 1187 C C . ARG A 1 141 ? 32.491 -13.156 -51.363 1.00 79.88 141 ARG A C 1
ATOM 1189 O O . ARG A 1 141 ? 32.932 -12.394 -52.225 1.00 79.88 141 ARG A O 1
ATOM 1196 N N . PRO A 1 142 ? 32.458 -14.491 -51.546 1.00 82.06 142 PRO A N 1
ATOM 1197 C CA . PRO A 1 142 ? 32.922 -15.120 -52.783 1.00 82.06 142 PRO A CA 1
ATOM 1198 C C . PRO A 1 142 ? 32.038 -14.761 -53.981 1.00 82.06 142 PRO A C 1
ATOM 1200 O O . PRO A 1 142 ? 32.568 -14.457 -55.045 1.00 82.06 142 PRO A O 1
ATOM 1203 N N . ILE A 1 143 ? 30.715 -14.681 -53.802 1.00 85.50 143 ILE A N 1
ATOM 1204 C CA . ILE A 1 143 ? 29.782 -14.255 -54.859 1.00 85.50 143 ILE A CA 1
ATOM 1205 C C . ILE A 1 143 ? 30.139 -12.850 -55.363 1.00 85.50 143 ILE A C 1
ATOM 1207 O O . ILE A 1 143 ? 30.339 -12.643 -56.559 1.00 85.50 143 ILE A O 1
ATOM 1211 N N . LEU A 1 144 ? 30.297 -11.879 -54.460 1.00 79.12 144 LEU A N 1
ATOM 1212 C CA . LEU A 1 144 ? 30.673 -10.512 -54.835 1.00 79.12 144 LEU A CA 1
ATOM 1213 C C . LEU A 1 144 ? 32.071 -10.442 -55.464 1.00 79.12 144 LEU A C 1
ATOM 1215 O O . LEU A 1 144 ? 32.307 -9.620 -56.350 1.00 79.12 144 LEU A O 1
ATOM 1219 N N . TRP A 1 145 ? 32.998 -11.299 -55.033 1.00 78.56 145 TRP A N 1
ATOM 1220 C CA . TRP A 1 145 ? 34.330 -11.394 -55.627 1.00 78.56 145 TRP A CA 1
ATOM 1221 C C . TRP A 1 145 ? 34.282 -11.906 -57.074 1.00 78.56 145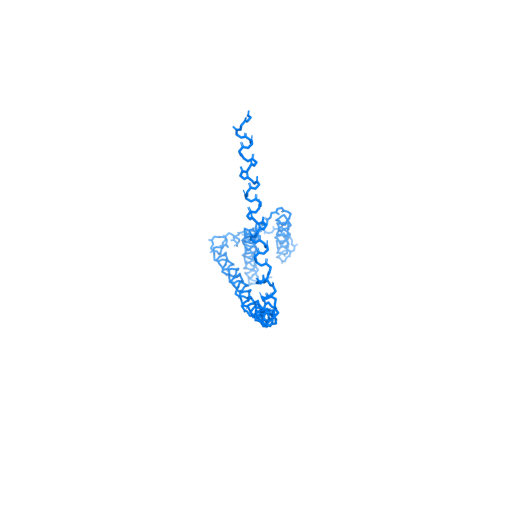 TRP A C 1
ATOM 1223 O O . TRP A 1 145 ? 34.964 -11.340 -57.927 1.00 78.56 145 TRP A O 1
ATOM 1233 N N . ILE A 1 146 ? 33.407 -12.872 -57.373 1.00 75.88 146 ILE A N 1
ATOM 1234 C CA . ILE A 1 146 ? 33.166 -13.406 -58.726 1.00 75.88 146 ILE A CA 1
ATOM 1235 C C . ILE A 1 146 ? 32.526 -12.360 -59.653 1.00 75.88 146 ILE A C 1
ATOM 1237 O O . ILE A 1 146 ? 32.885 -12.275 -60.825 1.00 75.88 146 ILE A O 1
ATOM 1241 N N . PHE A 1 147 ? 31.627 -11.508 -59.151 1.00 73.50 147 PHE A N 1
ATOM 1242 C CA . PHE A 1 147 ? 31.023 -10.429 -59.952 1.00 73.50 147 PHE A CA 1
ATOM 1243 C C . PHE A 1 147 ? 31.934 -9.200 -60.135 1.00 73.50 147 PHE A C 1
ATOM 1245 O O . PHE A 1 147 ? 31.728 -8.389 -61.043 1.00 73.50 147 PHE A O 1
ATOM 1252 N N . LYS A 1 148 ? 32.977 -9.049 -59.313 1.00 72.88 148 LYS A N 1
ATOM 1253 C CA . LYS A 1 148 ? 33.948 -7.944 -59.387 1.00 72.88 148 LYS A CA 1
ATOM 1254 C C . LYS A 1 148 ? 34.678 -7.808 -60.741 1.00 72.88 148 LYS A C 1
ATOM 1256 O O . LYS A 1 148 ? 34.805 -6.668 -61.199 1.00 72.88 148 LYS A O 1
ATOM 1261 N N . PRO A 1 149 ? 35.160 -8.880 -61.408 1.00 74.38 149 PRO A N 1
ATOM 1262 C CA . PRO A 1 149 ? 35.739 -8.780 -62.751 1.00 74.38 149 PRO A CA 1
ATOM 1263 C C . PRO A 1 149 ? 34.729 -8.285 -63.791 1.00 74.38 149 PRO A C 1
ATOM 1265 O O . PRO A 1 149 ? 35.071 -7.421 -64.595 1.00 74.38 149 PRO A O 1
ATOM 1268 N N . ILE A 1 150 ? 33.476 -8.744 -63.724 1.00 76.12 150 ILE A N 1
ATOM 1269 C CA . ILE A 1 150 ? 32.400 -8.302 -64.625 1.00 76.12 150 ILE A CA 1
ATOM 1270 C C . ILE A 1 150 ? 32.145 -6.806 -64.441 1.00 76.12 150 ILE A C 1
ATOM 1272 O O . ILE A 1 150 ? 32.153 -6.054 -65.411 1.00 76.12 150 ILE A O 1
ATOM 1276 N N . HIS A 1 151 ? 32.015 -6.337 -63.198 1.00 69.31 151 HIS A N 1
ATOM 1277 C CA . HIS A 1 151 ? 31.850 -4.909 -62.936 1.00 69.31 151 HIS A CA 1
ATOM 1278 C C . HIS A 1 151 ? 33.023 -4.089 -63.499 1.00 69.31 151 HIS A C 1
ATOM 1280 O O . HIS A 1 151 ? 32.795 -3.064 -64.136 1.00 69.31 151 HIS A O 1
ATOM 1286 N N . ARG A 1 152 ? 34.272 -4.558 -63.339 1.00 65.88 152 ARG A N 1
ATOM 1287 C CA . ARG A 1 152 ? 35.475 -3.889 -63.873 1.00 65.88 152 ARG A CA 1
ATOM 1288 C C . ARG A 1 152 ? 35.429 -3.714 -65.399 1.00 65.88 152 ARG A C 1
ATOM 1290 O O . ARG A 1 152 ? 35.908 -2.692 -65.884 1.00 65.88 152 ARG A O 1
ATOM 1297 N N . LEU A 1 153 ? 34.816 -4.645 -66.132 1.00 70.88 153 LEU A N 1
ATOM 1298 C CA . LEU A 1 153 ? 34.636 -4.553 -67.587 1.00 70.88 153 LEU A CA 1
ATOM 1299 C C . LEU A 1 153 ? 33.612 -3.480 -68.000 1.00 70.88 153 LEU A C 1
ATOM 1301 O O . LEU A 1 153 ? 33.792 -2.829 -69.027 1.00 70.88 153 LEU A O 1
ATOM 1305 N N . PHE A 1 154 ? 32.580 -3.228 -67.189 1.00 70.69 154 PHE A N 1
ATOM 1306 C CA . PHE A 1 154 ? 31.544 -2.225 -67.483 1.00 70.69 154 PHE A CA 1
ATOM 1307 C C . PHE A 1 154 ? 31.899 -0.792 -67.034 1.00 70.69 154 PHE A C 1
ATOM 1309 O O . PHE A 1 154 ? 31.328 0.171 -67.555 1.00 70.69 154 PHE A O 1
ATOM 1316 N N . VAL A 1 155 ? 32.875 -0.610 -66.130 1.00 71.88 155 VAL A N 1
ATOM 1317 C CA . VAL A 1 155 ? 33.359 0.715 -65.671 1.00 71.88 155 VAL A CA 1
ATOM 1318 C C . VAL A 1 155 ? 33.689 1.698 -66.813 1.00 71.88 155 VAL A C 1
ATOM 1320 O O . VAL A 1 155 ? 33.214 2.839 -66.752 1.00 71.88 155 VAL A O 1
ATOM 1323 N N . PRO A 1 156 ? 34.470 1.337 -67.855 1.00 72.75 156 PRO A N 1
ATOM 1324 C CA . PRO A 1 156 ? 34.789 2.274 -68.935 1.00 72.75 156 PRO A CA 1
ATOM 1325 C C . PRO A 1 156 ? 33.549 2.716 -69.727 1.00 72.75 156 PRO A C 1
ATOM 1327 O O . PRO A 1 156 ? 33.463 3.877 -70.133 1.00 72.75 156 PRO A O 1
ATOM 1330 N N . TYR A 1 157 ? 32.557 1.836 -69.885 1.00 74.19 157 TYR A N 1
ATOM 1331 C CA . TYR A 1 157 ? 31.309 2.145 -70.587 1.00 74.19 157 TYR A CA 1
ATOM 1332 C C . TYR A 1 157 ? 30.440 3.139 -69.804 1.00 74.19 157 TYR A C 1
ATOM 1334 O O . TYR A 1 157 ? 29.964 4.132 -70.360 1.00 74.19 157 TYR A O 1
ATOM 1342 N N . ILE A 1 158 ? 30.305 2.933 -68.491 1.00 74.94 158 ILE A N 1
ATOM 1343 C CA . ILE A 1 158 ? 29.541 3.827 -67.607 1.00 74.94 158 ILE A CA 1
ATOM 1344 C C . ILE A 1 158 ? 30.189 5.220 -67.553 1.00 74.94 158 ILE A C 1
ATOM 1346 O O . ILE A 1 158 ? 29.496 6.236 -67.646 1.00 74.94 158 ILE A O 1
ATOM 1350 N N . LYS A 1 159 ? 31.525 5.287 -67.473 1.00 71.62 159 LYS A N 1
ATOM 1351 C CA . LYS A 1 159 ? 32.272 6.556 -67.449 1.00 71.62 159 LYS A CA 1
ATOM 1352 C C . LYS A 1 159 ? 32.148 7.332 -68.767 1.00 71.62 159 LYS A C 1
ATOM 1354 O O . LYS A 1 159 ? 32.075 8.559 -68.757 1.00 71.62 159 LYS A O 1
ATOM 1359 N N . LYS A 1 160 ? 32.066 6.633 -69.903 1.00 76.94 160 LYS A N 1
ATOM 1360 C CA . LYS A 1 160 ? 31.825 7.253 -71.215 1.00 76.94 160 LYS A CA 1
ATOM 1361 C C . LYS A 1 160 ? 30.418 7.854 -71.305 1.00 76.94 160 LYS A C 1
ATOM 1363 O O . LYS A 1 160 ? 30.261 8.971 -71.798 1.00 76.94 160 LYS A O 1
ATOM 1368 N N . MET A 1 161 ? 29.405 7.161 -70.779 1.00 72.19 161 MET A N 1
ATOM 1369 C CA . MET A 1 161 ? 28.033 7.681 -70.736 1.00 72.19 161 MET A CA 1
ATOM 1370 C C . MET A 1 161 ? 27.878 8.892 -69.811 1.00 72.19 161 MET A C 1
ATOM 1372 O O . MET A 1 161 ? 27.220 9.863 -70.187 1.00 72.19 161 MET A O 1
ATOM 1376 N N . SER A 1 162 ? 28.509 8.890 -68.632 1.00 71.00 162 SER A N 1
ATOM 1377 C CA . SER A 1 162 ? 28.434 10.041 -67.721 1.00 71.00 162 SER A CA 1
ATOM 1378 C C . SER A 1 162 ? 29.089 11.294 -68.315 1.00 71.00 162 SER A C 1
ATOM 1380 O O . SER A 1 162 ? 28.517 12.380 -68.237 1.00 71.00 162 SER A O 1
ATOM 1382 N N . GLN A 1 163 ? 30.212 11.145 -69.023 1.00 77.94 163 GLN A N 1
ATOM 1383 C CA . GLN A 1 163 ? 30.856 12.245 -69.749 1.00 77.94 163 GLN A CA 1
ATOM 1384 C C . GLN A 1 163 ? 30.001 12.797 -70.897 1.00 77.94 163 GLN A C 1
ATOM 1386 O O . GLN A 1 163 ? 30.032 13.998 -71.177 1.00 77.94 163 GLN A O 1
ATOM 1391 N N . LEU A 1 164 ? 29.244 11.943 -71.592 1.00 79.81 164 LEU A N 1
ATOM 1392 C CA . LEU A 1 164 ? 28.291 12.394 -72.608 1.00 79.81 164 LEU A CA 1
ATOM 1393 C C . LEU A 1 164 ? 27.160 13.196 -71.961 1.00 79.81 164 LEU A C 1
ATOM 1395 O O . LEU A 1 164 ? 26.882 14.306 -72.408 1.00 79.81 164 LEU A O 1
ATOM 1399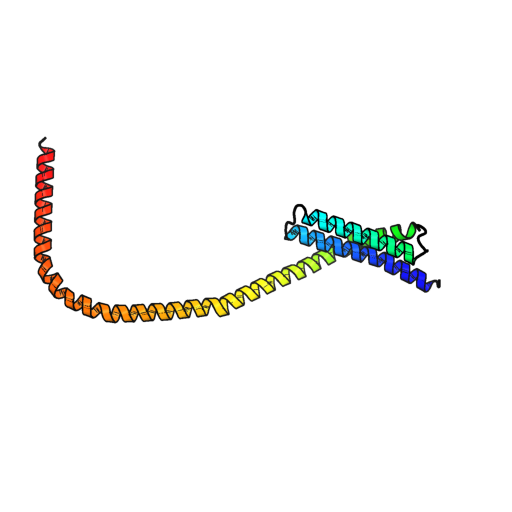 N N . ARG A 1 165 ? 26.585 12.701 -70.862 1.00 76.75 165 ARG A N 1
ATOM 1400 C CA . ARG A 1 165 ? 25.553 13.415 -70.100 1.00 76.75 165 ARG A CA 1
ATOM 1401 C C . ARG A 1 165 ? 26.022 14.800 -69.645 1.00 76.75 165 ARG A C 1
ATOM 1403 O O . ARG A 1 165 ? 25.294 15.773 -69.823 1.00 76.75 165 ARG A O 1
ATOM 1410 N N . ASP A 1 166 ? 27.236 14.916 -69.113 1.00 77.38 166 ASP A N 1
ATOM 1411 C CA . ASP A 1 166 ? 27.763 16.198 -68.629 1.00 77.38 166 ASP A CA 1
ATOM 1412 C C . ASP A 1 166 ? 28.062 17.178 -69.776 1.00 77.38 166 ASP A C 1
ATOM 1414 O O . ASP A 1 166 ? 27.822 18.383 -69.644 1.00 77.38 166 ASP A O 1
ATOM 1418 N N . ARG A 1 167 ? 28.503 16.676 -70.942 1.00 75.69 167 ARG A N 1
ATOM 1419 C CA . ARG A 1 167 ? 28.629 17.483 -72.171 1.00 75.69 167 ARG A CA 1
ATOM 1420 C C . ARG A 1 167 ? 27.278 18.006 -72.654 1.00 75.69 167 ARG A C 1
ATOM 1422 O O . ARG A 1 167 ? 27.167 19.187 -72.985 1.00 75.69 167 ARG A O 1
ATOM 1429 N N . TRP A 1 168 ? 26.251 17.160 -72.648 1.00 78.38 168 TRP A N 1
ATOM 1430 C CA . TRP A 1 168 ? 24.883 17.556 -72.986 1.00 78.38 168 TRP A CA 1
ATOM 1431 C C . TRP A 1 168 ? 24.324 18.589 -72.000 1.00 78.38 168 TRP A C 1
ATOM 1433 O O . TRP A 1 168 ? 23.774 19.602 -72.426 1.00 78.38 168 TRP A O 1
ATOM 1443 N N . LYS A 1 169 ? 24.552 18.413 -70.693 1.00 74.31 169 LYS A N 1
ATOM 1444 C CA . LYS A 1 169 ? 24.116 19.359 -69.651 1.00 74.31 169 LYS A CA 1
ATOM 1445 C C . LYS A 1 169 ? 24.791 20.730 -69.787 1.00 74.31 169 LYS A C 1
ATOM 1447 O O . LYS A 1 169 ? 24.130 21.757 -69.643 1.00 74.31 169 LYS A O 1
ATOM 1452 N N . LYS A 1 170 ? 26.087 20.770 -70.130 1.00 76.38 170 LYS A N 1
ATOM 1453 C CA . LYS A 1 170 ? 26.805 22.023 -70.437 1.00 76.38 170 LYS A CA 1
ATOM 1454 C C . LYS A 1 170 ? 26.247 22.721 -71.678 1.00 76.38 170 LYS A C 1
ATOM 1456 O O . LYS A 1 170 ? 26.000 23.923 -71.614 1.00 76.38 170 LYS A O 1
ATOM 1461 N N . LYS A 1 171 ? 26.003 21.984 -72.771 1.00 76.94 171 LYS A N 1
ATOM 1462 C CA . LYS A 1 171 ? 25.366 22.539 -73.980 1.00 76.94 171 LYS A CA 1
ATOM 1463 C C . LYS A 1 171 ? 23.981 23.109 -73.674 1.00 76.94 171 LYS A C 1
ATOM 1465 O O . LYS A 1 171 ? 23.688 24.232 -74.065 1.00 76.94 171 LYS A O 1
ATOM 1470 N N . TRP A 1 172 ? 23.162 22.378 -72.922 1.00 70.69 172 TRP A N 1
ATOM 1471 C CA . TRP A 1 172 ? 21.824 22.822 -72.529 1.00 70.69 172 TRP A CA 1
ATOM 1472 C C . TRP A 1 172 ? 21.849 24.124 -71.713 1.00 70.69 172 TRP A C 1
ATOM 1474 O O . TRP A 1 172 ? 21.105 25.059 -72.000 1.00 70.69 172 TRP A O 1
ATOM 1484 N N . ASN A 1 173 ? 22.767 24.235 -70.749 1.00 69.75 173 ASN A N 1
ATOM 1485 C CA . ASN A 1 173 ? 22.929 25.452 -69.950 1.00 69.75 173 ASN A CA 1
ATOM 1486 C C . ASN A 1 173 ? 23.440 26.652 -70.770 1.00 69.75 173 ASN A C 1
ATOM 1488 O O . ASN A 1 173 ? 23.079 27.786 -70.465 1.00 69.75 173 ASN A O 1
ATOM 1492 N N . GLN A 1 174 ? 24.252 26.425 -71.810 1.00 74.88 174 GLN A N 1
ATOM 1493 C CA . GLN A 1 174 ? 24.678 27.483 -72.737 1.00 74.88 174 GLN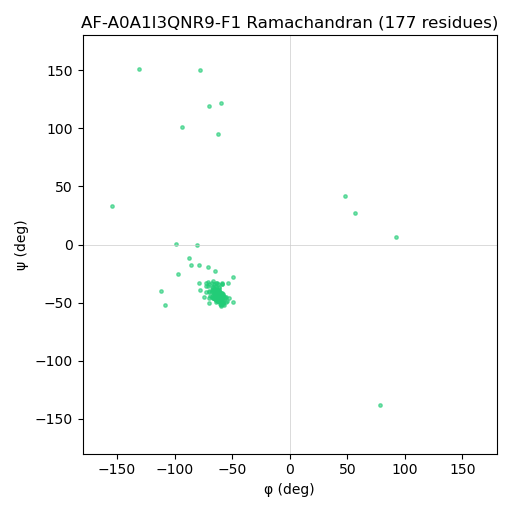 A CA 1
ATOM 1494 C C . GLN A 1 174 ? 23.527 27.971 -73.623 1.00 74.88 174 GLN A C 1
ATOM 1496 O O . GLN A 1 174 ? 23.384 29.175 -73.810 1.00 74.88 174 GLN A O 1
ATOM 1501 N N . PHE A 1 175 ? 22.676 27.063 -74.111 1.00 71.50 175 PHE A N 1
ATOM 1502 C CA . PHE A 1 175 ? 21.462 27.431 -74.847 1.00 71.50 175 PHE A CA 1
ATOM 1503 C C . PHE A 1 175 ? 20.502 28.262 -73.988 1.00 71.50 175 PHE A C 1
ATOM 1505 O O . PHE A 1 175 ? 19.966 29.259 -74.460 1.00 71.50 175 PHE A O 1
ATOM 1512 N N . LYS A 1 176 ? 20.337 27.907 -72.708 1.00 62.84 176 LYS A N 1
ATOM 1513 C CA . LYS A 1 176 ? 19.440 28.616 -71.783 1.00 62.84 176 LYS A CA 1
ATOM 1514 C C . LYS A 1 176 ? 19.934 30.014 -71.369 1.00 62.84 176 LYS A C 1
ATOM 1516 O O . LYS A 1 176 ? 19.130 30.806 -70.911 1.00 62.84 176 LYS A O 1
ATOM 1521 N N . LYS A 1 177 ? 21.232 30.315 -71.516 1.00 58.47 177 LYS A N 1
ATOM 1522 C CA . LYS A 1 177 ? 21.828 31.643 -71.247 1.00 58.47 177 LYS A CA 1
ATOM 1523 C C . LYS A 1 177 ? 21.782 32.603 -72.445 1.00 58.47 177 LYS A C 1
ATOM 1525 O O . LYS A 1 177 ? 22.121 33.767 -72.282 1.00 58.47 177 LYS A O 1
ATOM 1530 N N . LYS A 1 178 ? 21.453 32.104 -73.641 1.00 57.72 178 LYS A N 1
ATOM 1531 C CA . LYS A 1 178 ? 21.442 32.867 -74.904 1.00 57.72 178 LYS A CA 1
ATOM 1532 C C . LYS A 1 178 ? 20.044 33.348 -75.320 1.00 57.72 178 LYS A C 1
ATOM 1534 O O . LYS A 1 178 ? 19.919 33.949 -76.382 1.00 57.72 178 LYS A O 1
ATOM 1539 N N . ARG A 1 179 ? 19.023 33.041 -74.521 1.00 51.72 179 ARG A N 1
ATOM 1540 C CA . ARG A 1 179 ? 17.626 33.448 -74.681 1.00 51.72 179 ARG A CA 1
ATOM 1541 C C . ARG A 1 179 ? 17.243 34.283 -73.472 1.00 51.72 179 ARG A C 1
ATOM 1543 O O . ARG A 1 179 ? 16.447 35.218 -73.665 1.00 51.72 179 ARG A O 1
#

Sequence (179 aa):
MTLQTQAFTMILMFCSGFLLGMILDAYQELKARFRLKGWTVSLIDLLYWIVCAWLVFSLLLWSNWGQLRFYIFIAILAGLFFYYQWLSKLVIQIIRVVFNSIEYLLRWIIALVRLLVWVPLVTLCSWIRNLFLILCKMVMRPILWIFKPIHRLFVPYIKKMSQLRDRWKKKWNQFKKKR

Secondary structure (DSSP, 8-state):
--HHHHHHHHHHHHHHHHHHHHHHHHHHHHHHHHT--THHHHHHHHHHHHHHHHHHHHHHHHHHTT---HHHHHHHHHHHHHIIIIIHHHHHHHHHHHHHHHHHHHHHHHHHHIIIIIHHHHHHHHHHHHHHHHHHHHHHHHHHHHHHHHHHHHHHHHHHHHHHHHHHHHHHHHHHT--

Mean predicted aligned error: 14.29 Å

Radius of gyration: 41.95 Å; Cα contacts (8 Å, |Δi|>4): 66; chains: 1; bounding box: 68×51×113 Å